Protein AF-A0A7S3NY49-F1 (afdb_monomer_lite)

Foldseek 3Di:
DVVVVVVVVVLLVCLVVLLVVLLVVCVVLVCVVVPLVSLLVNLVSVVVDPCLVVSLVVLLVSCCVPQLDPPHDLLVLLVSLLSVVVSCCSNPLLCLSVVSNVVVSLVSLLVDPCNLVSLCCVQQVCCPDPSVVVLLAAALDDDDDDVPPVPPDDDDDDDDPDDDDDDDDDDDDDDDDDPPPPPPDPDPPVVVVVCVVPDDDRDPSCVVPPPSDPSVSVHDPVNVSCVSNPDPLVSLVVVLQVVLVCVVPDPDDDLVSLVSSLVSNCSYVNPVSSVLVVLQSVQQVVLVVVLVVVVVVVVVVCVVDPDDDQPDDLPNDRDRGHDDPSHPDDCPVPPDDDDPSVVVSVVVVQVVVCVVVVPDHDDDD

Structure (mmCIF, N/CA/C/O backbone):
data_AF-A0A7S3NY49-F1
#
_entry.id   AF-A0A7S3NY49-F1
#
loop_
_atom_site.group_PDB
_atom_site.id
_atom_site.type_symbol
_atom_site.label_atom_id
_atom_site.label_alt_id
_atom_site.label_comp_id
_atom_site.label_asym_id
_atom_site.label_entity_id
_atom_site.label_seq_id
_atom_site.pdbx_PDB_ins_code
_atom_site.Cartn_x
_atom_site.Cartn_y
_atom_site.Cartn_z
_atom_site.occupancy
_atom_site.B_iso_or_equiv
_atom_site.auth_seq_id
_atom_site.auth_comp_id
_atom_site.auth_asym_id
_atom_site.auth_atom_id
_atom_site.pdbx_PDB_model_num
ATOM 1 N N . MET A 1 1 ? 46.303 3.004 -34.931 1.00 61.81 1 MET A N 1
ATOM 2 C CA . MET A 1 1 ? 45.323 3.982 -35.471 1.00 61.81 1 MET A CA 1
ATOM 3 C C . MET A 1 1 ? 44.186 3.331 -36.252 1.00 61.81 1 MET A C 1
ATOM 5 O O . MET A 1 1 ? 43.075 3.366 -35.750 1.00 61.81 1 MET A O 1
ATOM 9 N N . ILE A 1 2 ? 44.405 2.723 -37.429 1.00 76.44 2 ILE A N 1
ATOM 10 C CA . ILE A 1 2 ? 43.297 2.125 -38.215 1.00 76.44 2 ILE A CA 1
ATOM 11 C C . ILE A 1 2 ? 42.680 0.920 -37.483 1.00 76.44 2 ILE A C 1
ATOM 13 O O . ILE A 1 2 ? 41.463 0.833 -37.350 1.00 76.44 2 ILE A O 1
ATOM 17 N N . LEU A 1 3 ? 43.511 0.027 -36.938 1.00 78.12 3 LEU A N 1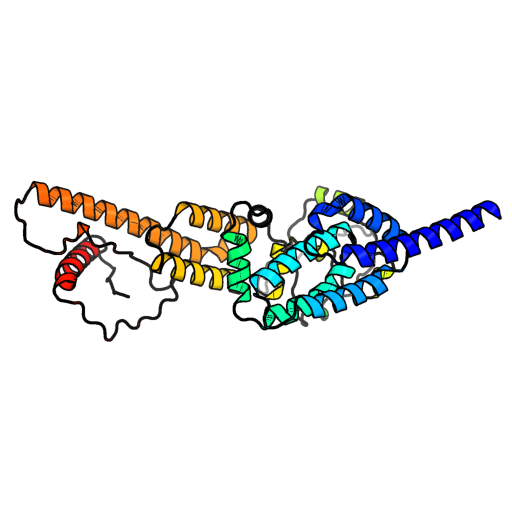
ATOM 18 C CA . LEU A 1 3 ? 43.052 -1.169 -36.220 1.00 78.12 3 LEU A CA 1
ATOM 19 C C . LEU A 1 3 ? 42.218 -0.823 -34.972 1.00 78.12 3 LEU A C 1
ATOM 21 O O . LEU A 1 3 ? 41.192 -1.449 -34.715 1.00 78.12 3 LEU A O 1
ATOM 25 N N . ASP A 1 4 ? 42.611 0.231 -34.253 1.00 81.75 4 ASP A N 1
ATOM 26 C CA . ASP A 1 4 ? 41.896 0.726 -33.070 1.00 81.75 4 ASP A CA 1
ATOM 27 C C . ASP A 1 4 ? 40.531 1.324 -33.439 1.00 81.75 4 ASP A C 1
ATOM 29 O O . ASP A 1 4 ? 39.541 1.101 -32.743 1.00 81.75 4 ASP A O 1
ATOM 33 N N . GLN A 1 5 ? 40.445 2.021 -34.578 1.00 82.56 5 GLN A N 1
ATOM 34 C CA . GLN A 1 5 ? 39.181 2.546 -35.103 1.00 82.56 5 GLN A CA 1
ATOM 35 C C . GLN A 1 5 ? 38.220 1.429 -35.529 1.00 82.56 5 GLN A C 1
ATOM 37 O O . GLN A 1 5 ? 37.022 1.514 -35.255 1.00 82.56 5 GLN A O 1
ATOM 42 N N . TRP 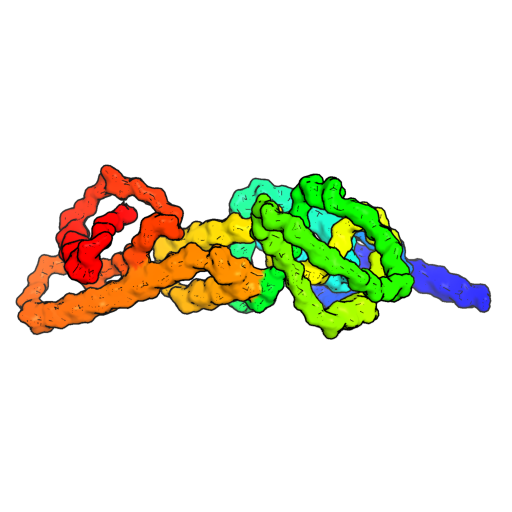A 1 6 ? 38.717 0.369 -36.176 1.00 87.00 6 TRP A N 1
ATOM 43 C CA . TRP A 1 6 ? 37.894 -0.792 -36.536 1.00 87.00 6 TRP A CA 1
ATOM 44 C C . TRP A 1 6 ? 37.425 -1.567 -35.308 1.00 87.00 6 TRP A C 1
ATOM 46 O O . TRP A 1 6 ? 36.263 -1.966 -35.254 1.00 87.00 6 TRP A O 1
ATOM 56 N N . LYS A 1 7 ? 38.288 -1.714 -34.298 1.00 85.25 7 LYS A N 1
ATOM 57 C CA . LYS A 1 7 ? 37.931 -2.339 -33.023 1.00 85.25 7 LYS A CA 1
ATOM 58 C C . LYS A 1 7 ? 36.807 -1.575 -32.322 1.00 85.25 7 LYS A C 1
ATOM 60 O O . LYS A 1 7 ? 35.835 -2.199 -31.914 1.00 85.25 7 LYS A O 1
ATOM 65 N N . LEU A 1 8 ? 36.888 -0.243 -32.268 1.00 84.38 8 LEU A N 1
ATOM 66 C CA . LEU A 1 8 ? 35.843 0.601 -31.681 1.00 84.38 8 LEU A CA 1
ATOM 67 C C . LEU A 1 8 ? 34.515 0.506 -32.452 1.00 84.38 8 LEU A C 1
ATOM 69 O O . LEU A 1 8 ? 33.452 0.375 -31.848 1.00 84.38 8 LEU A O 1
ATOM 73 N N . LYS A 1 9 ? 34.559 0.527 -33.791 1.00 83.69 9 LYS A N 1
ATOM 74 C CA . LYS A 1 9 ? 33.357 0.372 -34.630 1.00 83.69 9 LYS A CA 1
ATOM 75 C C . LYS A 1 9 ? 32.695 -0.991 -34.438 1.00 83.69 9 LYS A C 1
ATOM 77 O O . LYS A 1 9 ? 31.474 -1.063 -34.322 1.00 83.69 9 LYS A O 1
ATOM 82 N N . LEU A 1 10 ? 33.491 -2.056 -34.393 1.00 86.50 10 LEU A N 1
ATOM 83 C CA . LEU A 1 10 ? 33.000 -3.412 -34.177 1.00 86.50 10 LEU A CA 1
ATOM 84 C C . LEU A 1 10 ? 32.446 -3.585 -32.759 1.00 86.50 10 LEU A C 1
ATOM 86 O O . LEU A 1 10 ? 31.382 -4.174 -32.600 1.00 86.50 10 LEU A O 1
ATOM 90 N N . GLU A 1 11 ? 33.104 -3.021 -31.744 1.00 84.81 11 GLU A N 1
ATOM 91 C CA . GLU A 1 11 ? 32.610 -3.023 -30.364 1.00 84.81 11 GLU A CA 1
ATOM 92 C C . GLU A 1 11 ? 31.258 -2.302 -30.256 1.00 84.81 11 GLU A C 1
ATOM 94 O O . GLU A 1 11 ? 30.319 -2.852 -29.685 1.00 84.81 11 GLU A O 1
ATOM 99 N N . ASN A 1 12 ? 31.109 -1.125 -30.870 1.00 82.25 12 ASN A N 1
ATOM 100 C CA . ASN A 1 12 ? 29.840 -0.392 -30.882 1.00 82.25 12 ASN A CA 1
ATOM 101 C C . ASN A 1 12 ? 28.732 -1.157 -31.618 1.00 82.25 12 ASN A C 1
ATOM 103 O O . ASN A 1 12 ? 27.604 -1.217 -31.131 1.00 82.25 12 ASN A O 1
ATOM 107 N N . TYR A 1 13 ? 29.050 -1.788 -32.752 1.00 83.19 13 TYR A N 1
ATOM 108 C CA . TYR A 1 13 ? 28.090 -2.603 -33.496 1.00 83.19 13 TYR A CA 1
ATOM 109 C C . TYR A 1 13 ? 27.651 -3.844 -32.707 1.00 83.19 13 TYR A C 1
ATOM 111 O O . TYR A 1 13 ? 26.462 -4.150 -32.636 1.00 83.19 13 TYR A O 1
ATOM 119 N N . LEU A 1 14 ? 28.592 -4.548 -32.070 1.00 84.88 14 LEU A N 1
ATOM 120 C CA . LEU A 1 14 ? 28.280 -5.696 -31.218 1.00 84.88 14 LEU A CA 1
ATOM 121 C C . LEU A 1 14 ? 27.438 -5.285 -30.009 1.00 84.88 14 LEU A C 1
ATOM 123 O O . LEU A 1 14 ? 26.476 -5.979 -29.686 1.00 84.88 14 LEU A O 1
ATOM 127 N N . ASN A 1 15 ? 27.758 -4.152 -29.380 1.00 80.38 15 ASN A N 1
ATOM 128 C CA . ASN A 1 15 ? 26.998 -3.600 -28.262 1.00 80.38 15 ASN A CA 1
ATOM 129 C C . ASN A 1 15 ? 25.557 -3.248 -28.674 1.00 80.38 15 ASN A C 1
ATOM 131 O O . ASN A 1 15 ? 24.622 -3.663 -27.991 1.00 80.38 15 ASN A O 1
ATOM 135 N N . ASP A 1 16 ? 25.354 -2.575 -29.812 1.00 80.12 16 ASP A N 1
ATOM 136 C CA . ASP A 1 16 ? 24.013 -2.269 -30.340 1.00 80.12 16 ASP A CA 1
ATOM 137 C C . ASP A 1 16 ? 23.209 -3.548 -30.637 1.00 80.12 16 ASP A C 1
ATOM 139 O O . ASP A 1 16 ? 22.080 -3.714 -30.164 1.00 80.12 16 ASP A O 1
ATOM 143 N N . ARG A 1 17 ? 23.805 -4.521 -31.340 1.00 82.62 17 ARG A N 1
ATOM 144 C CA . ARG A 1 17 ? 23.125 -5.786 -31.674 1.00 82.62 17 ARG A CA 1
ATOM 145 C C . ARG A 1 17 ? 22.816 -6.622 -30.439 1.00 82.62 17 ARG A C 1
ATOM 147 O O . ARG A 1 17 ? 21.730 -7.199 -30.351 1.00 82.62 17 ARG A O 1
ATOM 154 N N . PHE A 1 18 ? 23.733 -6.666 -29.475 1.00 82.44 18 PHE A N 1
ATOM 155 C CA . PHE A 1 18 ? 23.521 -7.341 -28.201 1.00 82.44 18 PHE A CA 1
ATOM 156 C C . PHE A 1 18 ? 22.383 -6.693 -27.411 1.00 82.44 18 PHE A C 1
ATOM 158 O O . PHE A 1 18 ? 21.506 -7.414 -26.935 1.00 82.44 18 PHE A O 1
ATOM 165 N N . ALA A 1 19 ? 22.344 -5.358 -27.320 1.00 76.31 19 ALA A N 1
ATOM 166 C CA . ALA A 1 19 ? 21.266 -4.633 -26.650 1.00 76.31 19 ALA A CA 1
ATOM 167 C C . ALA A 1 19 ? 19.902 -4.941 -27.282 1.00 76.31 19 ALA A C 1
ATOM 169 O O . ALA A 1 19 ? 18.972 -5.330 -26.575 1.00 76.31 19 ALA A O 1
ATOM 170 N N . ARG A 1 20 ? 19.798 -4.868 -28.617 1.00 77.62 20 ARG A N 1
ATOM 171 C CA . ARG A 1 20 ? 18.557 -5.152 -29.365 1.00 77.62 20 ARG A CA 1
ATOM 172 C C . ARG A 1 20 ? 18.095 -6.608 -29.220 1.00 77.62 20 ARG A C 1
ATOM 174 O O . ARG A 1 20 ? 16.904 -6.869 -29.052 1.00 77.62 20 ARG A O 1
ATOM 181 N N . MET A 1 21 ? 19.018 -7.571 -29.232 1.00 78.19 21 MET A N 1
ATOM 182 C CA . MET A 1 21 ? 18.684 -8.981 -28.999 1.00 78.19 21 MET A CA 1
ATOM 183 C C . MET A 1 21 ? 18.254 -9.254 -27.560 1.00 78.19 21 MET A C 1
ATOM 185 O O . MET A 1 21 ? 17.293 -9.992 -27.329 1.00 78.19 21 MET A O 1
ATOM 189 N N . ARG A 1 22 ? 18.978 -8.691 -26.586 1.00 73.75 22 ARG A N 1
ATOM 190 C CA . ARG A 1 22 ? 18.643 -8.844 -25.171 1.00 73.75 22 ARG A CA 1
ATOM 191 C C . ARG A 1 22 ? 17.294 -8.222 -24.881 1.00 73.75 22 ARG A C 1
ATOM 193 O O . ARG A 1 22 ? 16.506 -8.889 -24.234 1.00 73.75 22 ARG A O 1
ATOM 200 N N . TYR A 1 23 ? 16.993 -7.058 -25.449 1.00 69.69 23 TYR A N 1
ATOM 201 C CA . TYR A 1 23 ? 15.680 -6.421 -25.388 1.00 69.69 23 TYR A CA 1
ATOM 202 C C . TYR A 1 23 ? 14.545 -7.366 -25.798 1.00 69.69 23 TYR A C 1
ATOM 204 O O . TYR A 1 23 ? 13.632 -7.612 -25.014 1.00 69.69 23 TYR A O 1
ATOM 212 N N . SER A 1 24 ? 14.642 -7.953 -26.996 1.00 68.56 24 SER A N 1
ATOM 213 C CA . SER A 1 24 ? 13.596 -8.831 -27.533 1.00 68.56 24 SER A CA 1
ATOM 214 C C . SER A 1 24 ? 13.326 -10.054 -26.653 1.00 68.56 24 SER A C 1
ATOM 216 O O . SER A 1 24 ? 12.225 -10.593 -26.697 1.00 68.56 24 SER A O 1
ATOM 218 N N . LYS A 1 25 ? 14.324 -10.510 -25.886 1.00 64.62 25 LYS A N 1
ATOM 219 C CA . LYS A 1 25 ? 14.213 -11.667 -24.986 1.00 64.62 25 LYS A CA 1
ATOM 220 C C . LYS A 1 25 ? 13.910 -11.282 -23.535 1.00 64.62 25 LYS A C 1
ATOM 222 O O . LYS A 1 25 ? 13.341 -12.091 -22.814 1.00 64.62 25 LYS A O 1
ATOM 227 N N . LEU A 1 26 ? 14.281 -10.073 -23.103 1.00 61.28 26 LEU A N 1
ATOM 228 C CA . LEU A 1 26 ? 14.015 -9.559 -21.757 1.00 61.28 26 LEU A CA 1
ATOM 229 C C . LEU A 1 26 ? 12.508 -9.383 -21.534 1.00 61.28 26 LEU A C 1
ATOM 231 O O . LEU A 1 26 ? 12.055 -9.503 -20.409 1.00 61.28 26 LEU A O 1
ATOM 235 N N . PHE A 1 27 ? 11.728 -9.148 -22.593 1.00 55.44 27 PHE A N 1
ATOM 236 C CA . PHE A 1 27 ? 10.285 -8.906 -22.518 1.00 55.44 27 PHE A CA 1
ATOM 237 C C . PHE A 1 27 ? 9.449 -10.046 -21.894 1.00 55.44 27 PHE A C 1
ATOM 239 O O . PHE A 1 27 ? 8.268 -9.849 -21.616 1.00 55.44 27 PHE A O 1
ATOM 246 N N . ASP A 1 28 ? 10.041 -11.193 -21.542 1.00 62.56 28 ASP A N 1
ATOM 247 C CA . ASP A 1 28 ? 9.448 -12.094 -20.545 1.00 62.56 28 ASP A CA 1
ATOM 248 C C . ASP A 1 28 ? 9.549 -11.477 -19.126 1.00 62.56 28 ASP A C 1
ATOM 250 O O . ASP A 1 28 ? 10.213 -11.969 -18.208 1.00 62.56 28 ASP A O 1
ATOM 254 N N . LEU A 1 29 ? 8.872 -10.331 -18.972 1.00 54.12 29 LEU A N 1
ATOM 255 C CA . LEU A 1 29 ? 8.825 -9.405 -17.834 1.00 54.12 29 LEU A CA 1
ATOM 256 C C . LEU A 1 29 ? 8.422 -10.086 -16.517 1.00 54.12 29 LEU A C 1
ATOM 258 O O . LEU A 1 29 ? 8.664 -9.549 -15.435 1.00 54.12 29 LEU A O 1
ATOM 262 N N . LYS A 1 30 ? 7.841 -11.289 -16.603 1.00 56.53 30 LYS A N 1
ATOM 263 C CA . LYS A 1 30 ? 7.476 -12.140 -15.466 1.00 56.53 30 LYS A CA 1
ATOM 264 C C . LYS A 1 30 ? 8.696 -12.744 -14.762 1.00 56.53 30 LYS A C 1
ATOM 266 O O . LYS A 1 30 ? 8.622 -12.987 -13.557 1.00 56.53 30 LYS A O 1
ATOM 271 N N . ASN A 1 31 ? 9.803 -12.951 -15.483 1.00 61.56 31 ASN A N 1
ATOM 272 C CA . ASN A 1 31 ? 10.996 -13.665 -15.016 1.00 61.56 31 ASN A CA 1
ATOM 273 C C . ASN A 1 31 ? 12.230 -12.766 -14.803 1.00 61.56 31 ASN A C 1
ATOM 275 O O . ASN A 1 31 ? 13.312 -13.283 -14.528 1.00 61.56 31 ASN A O 1
ATOM 279 N N . MET A 1 32 ? 12.097 -11.439 -14.891 1.00 60.56 32 MET A N 1
ATOM 280 C CA . MET A 1 32 ? 13.233 -10.502 -14.821 1.00 60.56 32 MET A CA 1
ATOM 281 C C . MET A 1 32 ? 14.101 -10.640 -13.566 1.00 60.56 32 MET A C 1
ATOM 283 O O . MET A 1 32 ? 15.319 -10.475 -13.647 1.00 60.56 32 MET A O 1
ATOM 287 N N . ASP A 1 33 ? 13.503 -11.012 -12.432 1.00 60.75 33 ASP A N 1
ATOM 288 C CA . ASP A 1 33 ? 14.221 -11.209 -11.167 1.00 60.75 33 ASP A CA 1
ATOM 289 C C . ASP A 1 33 ? 15.262 -12.347 -11.261 1.00 60.75 33 ASP A C 1
ATOM 291 O O . ASP A 1 33 ? 16.308 -12.299 -10.613 1.00 60.75 33 ASP A O 1
ATOM 295 N N . LYS A 1 34 ? 15.042 -13.340 -12.139 1.00 64.94 34 LYS A N 1
ATOM 296 C CA . LYS A 1 34 ? 15.974 -14.459 -12.383 1.00 64.94 34 LYS A CA 1
ATOM 297 C C . LYS A 1 34 ? 17.180 -14.056 -13.238 1.00 64.94 34 LYS A C 1
ATOM 299 O O . LYS A 1 34 ? 18.188 -14.759 -13.251 1.00 64.94 34 LYS A O 1
ATOM 304 N N . TYR A 1 35 ? 17.111 -12.923 -13.939 1.00 71.12 35 TYR A N 1
ATOM 305 C CA . TYR A 1 35 ? 18.103 -12.509 -14.936 1.00 71.12 35 TYR A CA 1
ATOM 306 C C . TYR A 1 35 ? 19.000 -11.351 -14.473 1.00 71.12 35 TYR A C 1
ATOM 308 O O . TYR A 1 35 ? 19.515 -10.602 -15.304 1.00 71.12 35 TYR A O 1
ATOM 316 N N . LYS A 1 36 ? 19.263 -11.229 -13.163 1.00 72.12 36 LYS A N 1
ATOM 317 C CA . LYS A 1 36 ? 20.094 -10.159 -12.568 1.00 72.12 36 LYS A CA 1
ATOM 318 C C . LYS A 1 36 ? 21.433 -9.934 -13.292 1.00 72.12 36 LYS A C 1
ATOM 320 O O . LYS A 1 36 ? 21.785 -8.795 -13.580 1.00 72.12 36 LYS A O 1
ATOM 325 N N . HIS A 1 37 ? 22.137 -11.003 -13.668 1.00 76.50 37 HIS A N 1
ATOM 326 C CA . HIS A 1 37 ? 23.405 -10.918 -14.412 1.00 76.50 37 HIS A CA 1
ATOM 327 C C . HIS A 1 37 ? 23.230 -10.369 -15.839 1.00 76.50 37 HIS A C 1
ATOM 329 O O . HIS A 1 37 ? 24.011 -9.540 -16.301 1.00 76.50 37 HIS A O 1
ATOM 335 N N . SER A 1 38 ? 22.153 -10.762 -16.526 1.00 76.81 38 SER A N 1
ATOM 336 C CA . SER A 1 38 ? 21.853 -10.228 -17.861 1.00 76.81 38 SER A CA 1
ATOM 337 C C . SER A 1 38 ? 21.481 -8.744 -17.805 1.00 76.81 38 SER A C 1
ATOM 339 O O . SER A 1 38 ? 21.814 -8.005 -18.728 1.00 76.81 38 SER A O 1
ATOM 341 N N . LEU A 1 39 ? 20.855 -8.289 -16.712 1.00 76.12 39 LEU A N 1
ATOM 342 C CA . LEU A 1 39 ? 20.597 -6.867 -16.468 1.00 76.12 39 LEU A CA 1
ATOM 343 C C . LEU A 1 39 ? 21.895 -6.086 -16.241 1.00 76.12 39 LEU A C 1
ATOM 345 O O . LEU A 1 39 ? 22.047 -4.990 -16.773 1.00 76.12 39 LEU A O 1
ATOM 349 N N . THR A 1 40 ? 22.862 -6.638 -15.502 1.00 77.69 40 THR A N 1
ATOM 350 C CA . THR A 1 40 ? 24.156 -5.966 -15.300 1.00 77.69 40 THR A CA 1
ATOM 351 C C . THR A 1 40 ? 24.976 -5.856 -16.582 1.00 77.69 40 THR A C 1
ATOM 353 O O . THR A 1 40 ? 25.658 -4.851 -16.784 1.00 77.69 40 THR A O 1
ATOM 356 N N . ASP A 1 41 ? 24.885 -6.845 -17.470 1.00 80.50 41 ASP A N 1
ATOM 357 C CA . ASP A 1 41 ? 25.529 -6.781 -18.783 1.00 80.50 41 ASP A CA 1
ATOM 358 C C . ASP A 1 41 ? 24.837 -5.756 -19.679 1.00 80.50 41 ASP A C 1
ATOM 360 O O . ASP A 1 41 ? 25.499 -4.924 -20.300 1.00 80.50 41 ASP A O 1
ATOM 364 N N . LEU A 1 42 ? 23.500 -5.745 -19.676 1.00 78.00 42 LEU A N 1
ATOM 365 C CA . LEU A 1 42 ? 22.719 -4.752 -20.404 1.00 78.00 42 LEU A CA 1
ATOM 366 C C . LEU A 1 42 ? 23.021 -3.331 -19.908 1.00 78.00 42 LEU A C 1
ATOM 368 O O . LEU A 1 42 ? 23.228 -2.447 -20.728 1.00 78.00 42 LEU A O 1
ATOM 372 N N . LYS A 1 43 ? 23.163 -3.116 -18.596 1.00 78.56 43 LYS A N 1
ATOM 373 C CA . LYS A 1 43 ? 23.583 -1.830 -18.014 1.00 78.56 43 LYS A CA 1
ATOM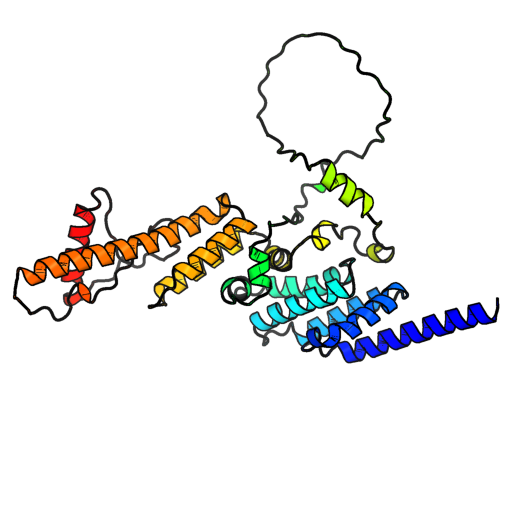 374 C C . LYS A 1 43 ? 24.916 -1.338 -18.588 1.00 78.56 43 LYS A C 1
ATOM 376 O O . LYS A 1 43 ? 25.036 -0.172 -18.956 1.00 78.56 43 LYS A O 1
ATOM 381 N N . LYS A 1 44 ? 25.926 -2.213 -18.679 1.00 77.38 44 LYS A N 1
ATOM 382 C CA . LYS A 1 44 ? 27.250 -1.860 -19.231 1.00 77.38 44 LYS A CA 1
ATOM 383 C C . LYS A 1 44 ? 27.170 -1.483 -20.710 1.00 77.38 44 LYS A C 1
ATOM 385 O O . LYS A 1 44 ? 27.880 -0.585 -21.151 1.00 77.38 44 LYS A O 1
ATOM 390 N N . VAL A 1 45 ? 26.317 -2.173 -21.460 1.00 77.44 45 VAL A N 1
ATOM 391 C CA . VAL A 1 45 ? 26.106 -1.942 -22.894 1.00 77.44 45 VAL A CA 1
ATOM 392 C C . VAL A 1 45 ? 25.306 -0.658 -23.136 1.00 77.44 45 VAL A C 1
ATOM 394 O O . VAL A 1 45 ? 25.660 0.138 -24.003 1.00 77.44 45 VAL A O 1
ATOM 397 N N . LEU A 1 46 ? 24.279 -0.404 -22.325 1.00 71.88 46 LEU A N 1
ATOM 398 C CA . LEU A 1 46 ? 23.473 0.816 -22.373 1.00 71.88 46 LEU A CA 1
ATOM 399 C C . LEU A 1 46 ? 24.283 2.060 -21.991 1.00 71.88 46 LEU A C 1
ATOM 401 O O . LEU A 1 46 ? 24.093 3.108 -22.588 1.00 71.88 46 LEU A O 1
ATOM 405 N N . ALA A 1 47 ? 25.248 1.948 -21.075 1.00 69.62 47 ALA A N 1
ATOM 406 C CA . ALA A 1 47 ? 26.150 3.058 -20.750 1.00 69.62 47 ALA A CA 1
ATOM 407 C C . ALA A 1 47 ? 27.048 3.492 -21.927 1.00 69.62 47 ALA A C 1
ATOM 409 O O . ALA A 1 47 ? 27.588 4.596 -21.910 1.00 69.62 47 ALA A O 1
ATOM 410 N N . LYS A 1 48 ? 27.233 2.625 -22.931 1.00 68.00 48 LYS A N 1
ATOM 411 C CA . LYS A 1 48 ? 28.063 2.872 -24.119 1.00 68.00 48 LYS A CA 1
ATOM 412 C C . LYS A 1 48 ? 27.247 3.230 -25.368 1.00 68.00 48 LYS A C 1
ATOM 414 O O . LYS A 1 48 ? 27.841 3.452 -26.419 1.00 68.00 48 LYS A O 1
ATOM 419 N N . THR A 1 49 ? 25.915 3.233 -25.291 1.00 68.62 49 THR A N 1
ATOM 420 C CA . THR A 1 49 ? 25.027 3.366 -26.457 1.00 68.62 49 THR A CA 1
ATOM 421 C C . THR A 1 49 ? 23.922 4.398 -26.213 1.00 68.62 49 THR A C 1
ATOM 423 O O . THR A 1 49 ? 23.411 4.520 -25.106 1.00 68.62 49 THR A O 1
ATOM 426 N N . ASP A 1 50 ? 23.483 5.101 -27.261 1.00 68.06 50 ASP A N 1
ATOM 427 C CA . ASP A 1 50 ? 22.402 6.107 -27.180 1.00 68.06 50 ASP A CA 1
ATOM 428 C C . ASP A 1 50 ? 20.983 5.500 -27.307 1.00 68.06 50 ASP A C 1
ATOM 430 O O . ASP A 1 50 ? 19.998 6.197 -27.543 1.00 68.06 50 ASP A O 1
ATOM 434 N N . ILE A 1 51 ? 20.843 4.182 -27.131 1.00 71.94 51 ILE A N 1
ATOM 435 C CA . ILE A 1 51 ? 19.608 3.423 -27.425 1.00 71.94 51 ILE A CA 1
ATOM 436 C C . ILE A 1 51 ? 18.564 3.542 -26.294 1.00 71.94 51 ILE A C 1
ATOM 438 O O . ILE A 1 51 ? 17.410 3.150 -26.454 1.00 71.94 51 ILE A O 1
ATOM 442 N N . LEU A 1 52 ? 18.934 4.113 -25.142 1.00 72.56 52 LEU A N 1
ATOM 443 C CA . LEU A 1 52 ? 18.083 4.205 -23.944 1.00 72.56 52 LEU A CA 1
ATOM 444 C C . LEU A 1 52 ? 16.708 4.852 -24.195 1.00 72.56 52 LEU A C 1
ATOM 446 O O . LEU A 1 52 ? 15.717 4.440 -23.590 1.00 72.56 52 LEU A O 1
ATOM 450 N N . GLN A 1 53 ? 16.623 5.837 -25.093 1.00 75.38 53 GLN A N 1
ATOM 451 C CA . GLN A 1 53 ? 15.352 6.489 -25.427 1.00 75.38 53 GLN A CA 1
ATOM 452 C C . GLN A 1 53 ? 14.446 5.594 -26.277 1.00 75.38 53 GLN A C 1
ATOM 454 O O . GLN A 1 53 ? 13.296 5.377 -25.899 1.00 75.38 53 GLN A O 1
ATOM 459 N N . GLU A 1 54 ? 14.965 5.038 -27.379 1.00 77.19 54 GLU A N 1
ATOM 460 C CA . GLU A 1 54 ? 14.242 4.072 -28.230 1.00 77.19 54 GLU A CA 1
ATOM 461 C C . GLU A 1 54 ? 13.728 2.902 -27.375 1.00 77.19 54 GLU A C 1
ATOM 463 O O . GLU A 1 54 ? 12.566 2.509 -27.463 1.00 77.19 54 GLU A O 1
ATOM 468 N N . PHE A 1 55 ? 14.576 2.425 -26.461 1.00 78.00 55 PHE A N 1
ATOM 469 C CA . PHE A 1 55 ? 14.239 1.410 -25.472 1.00 78.00 55 PHE A CA 1
ATOM 470 C C . PHE A 1 55 ? 13.084 1.826 -24.551 1.00 78.00 55 PHE A C 1
ATOM 472 O O . PHE A 1 55 ? 12.145 1.055 -24.372 1.00 78.00 55 PHE A O 1
ATOM 479 N N . SER A 1 56 ? 13.129 3.031 -23.976 1.00 78.75 56 SER A N 1
ATOM 480 C CA . SER A 1 56 ? 12.114 3.504 -23.023 1.00 78.75 56 SER A CA 1
ATOM 481 C C . SER A 1 56 ? 10.730 3.621 -23.658 1.00 78.75 56 SER A C 1
ATOM 483 O O . SER A 1 56 ? 9.739 3.224 -23.047 1.00 78.75 56 SER A O 1
ATOM 485 N N . TYR A 1 57 ? 10.654 4.133 -24.890 1.00 82.81 57 TYR A N 1
ATOM 486 C CA . TYR A 1 57 ? 9.387 4.258 -25.614 1.00 82.81 57 TYR A CA 1
ATOM 487 C C . TYR A 1 57 ? 8.807 2.902 -25.997 1.00 82.81 57 TYR A C 1
ATOM 489 O O . TYR A 1 57 ? 7.613 2.678 -25.806 1.00 82.81 57 TYR A O 1
ATOM 497 N N . LYS A 1 58 ? 9.648 1.982 -26.470 1.00 82.44 58 LYS A N 1
ATOM 498 C CA . LYS A 1 58 ? 9.194 0.643 -26.836 1.00 82.44 58 LYS A CA 1
ATOM 499 C C . LYS A 1 58 ? 8.753 -0.164 -25.611 1.00 82.44 58 LYS A C 1
ATOM 501 O O . LYS A 1 58 ? 7.685 -0.762 -25.615 1.00 82.44 58 LYS A O 1
ATOM 506 N N . LEU A 1 59 ? 9.505 -0.074 -24.509 1.00 80.88 59 LEU A N 1
ATOM 507 C CA . LEU A 1 59 ? 9.128 -0.678 -23.229 1.00 80.88 59 LEU A CA 1
ATOM 508 C C . LEU A 1 59 ? 7.798 -0.118 -22.705 1.00 80.88 59 LEU A C 1
ATOM 510 O O . LEU A 1 59 ? 6.972 -0.867 -22.186 1.00 80.88 59 LEU A O 1
ATOM 514 N N . LYS A 1 60 ? 7.587 1.197 -22.839 1.00 85.12 60 LYS A N 1
ATOM 515 C CA . LYS A 1 60 ? 6.324 1.851 -22.488 1.00 85.12 60 LYS A CA 1
ATOM 516 C C . LYS A 1 60 ? 5.167 1.275 -23.305 1.00 85.12 60 LYS A C 1
ATOM 518 O O . LYS A 1 60 ? 4.151 0.919 -22.714 1.00 85.12 60 LYS A O 1
ATOM 523 N N . GLU A 1 61 ? 5.306 1.200 -24.626 1.00 86.06 61 GLU A N 1
ATOM 524 C CA . GLU A 1 61 ? 4.273 0.671 -25.524 1.00 86.06 61 GLU A CA 1
ATOM 525 C C . GLU A 1 61 ? 3.918 -0.777 -25.174 1.00 86.06 61 GLU A C 1
ATOM 527 O O . GLU A 1 61 ? 2.749 -1.090 -24.935 1.00 86.06 61 GLU A O 1
ATOM 532 N N . ASP A 1 62 ? 4.932 -1.625 -25.023 1.00 80.19 62 ASP A N 1
ATOM 533 C CA . ASP A 1 62 ? 4.739 -3.042 -24.742 1.00 80.19 62 ASP A CA 1
ATOM 534 C C . ASP A 1 62 ? 4.090 -3.277 -23.352 1.00 80.19 62 ASP A C 1
ATOM 536 O O . ASP A 1 62 ? 3.239 -4.158 -23.176 1.00 80.19 62 ASP A O 1
ATOM 540 N N . LEU A 1 63 ? 4.431 -2.469 -22.336 1.00 82.12 63 LEU A N 1
ATOM 541 C CA . LEU A 1 63 ? 3.760 -2.504 -21.027 1.00 82.12 63 LEU A CA 1
ATOM 542 C C . LEU A 1 63 ? 2.311 -2.017 -21.116 1.00 82.12 63 LEU A C 1
ATOM 544 O O . LEU A 1 63 ? 1.417 -2.642 -20.546 1.00 82.12 63 LEU A O 1
ATOM 548 N N . CYS A 1 64 ? 2.046 -0.946 -21.864 1.00 85.25 64 CYS A N 1
ATOM 549 C CA . CYS A 1 64 ? 0.680 -0.463 -22.057 1.00 85.25 64 CYS A CA 1
ATOM 550 C C . CYS A 1 64 ? -0.208 -1.537 -22.699 1.00 85.25 64 CYS A C 1
ATOM 552 O O . CYS A 1 64 ? -1.329 -1.754 -22.248 1.00 85.25 64 CYS A O 1
ATOM 554 N N . GLN A 1 65 ? 0.312 -2.259 -23.692 1.00 83.31 65 GLN A N 1
ATOM 555 C CA . GLN A 1 65 ? -0.431 -3.316 -24.378 1.00 83.31 65 GLN A CA 1
ATOM 556 C C . GLN A 1 65 ? -0.629 -4.576 -23.525 1.00 83.31 65 GLN A C 1
ATOM 558 O O . GLN A 1 65 ? -1.624 -5.273 -23.699 1.00 83.31 65 GLN A O 1
ATOM 563 N N . SER A 1 66 ? 0.294 -4.886 -22.609 1.00 82.75 66 SER A N 1
ATOM 564 C CA . SER A 1 66 ? 0.268 -6.147 -21.852 1.00 82.75 66 SER A CA 1
ATOM 565 C C . SER A 1 66 ? -0.425 -6.067 -20.491 1.00 82.75 66 SER A C 1
ATOM 567 O O . SER A 1 66 ? -1.080 -7.032 -20.096 1.00 82.75 66 SER A O 1
ATOM 569 N N . ILE A 1 67 ? -0.281 -4.956 -19.754 1.00 83.38 67 ILE A N 1
ATOM 570 C CA . ILE A 1 67 ? -0.791 -4.842 -18.375 1.00 83.38 67 ILE A CA 1
ATOM 571 C C . ILE A 1 67 ? -1.911 -3.817 -18.197 1.00 83.38 67 ILE A C 1
ATOM 573 O O . ILE A 1 67 ? -2.678 -3.945 -17.244 1.00 83.38 67 ILE A O 1
ATOM 577 N N . LEU A 1 68 ? -2.058 -2.832 -19.092 1.00 85.50 68 LEU A N 1
ATOM 578 C CA . LEU A 1 68 ? -3.077 -1.776 -18.962 1.00 85.50 68 LEU A CA 1
ATOM 579 C C . LEU A 1 68 ? -4.403 -2.163 -19.630 1.00 85.50 68 LEU A C 1
ATOM 581 O O . LEU A 1 68 ? -5.036 -1.371 -20.326 1.00 85.50 68 LEU A O 1
ATOM 585 N N . ILE A 1 69 ? -4.836 -3.400 -19.396 1.00 86.94 69 ILE A N 1
ATOM 586 C CA . ILE A 1 69 ? -6.093 -3.938 -19.916 1.00 86.94 69 ILE A CA 1
ATOM 587 C C . ILE A 1 69 ? -7.121 -3.969 -18.771 1.00 86.94 69 ILE A C 1
ATOM 589 O O . ILE A 1 69 ? -6.786 -4.434 -17.677 1.00 86.94 69 ILE A O 1
ATOM 593 N N . PRO A 1 70 ? -8.384 -3.541 -18.989 1.00 85.75 70 PRO A N 1
ATOM 594 C CA . PRO A 1 70 ? -9.430 -3.555 -17.958 1.00 85.75 70 PRO A CA 1
ATOM 595 C C . PRO A 1 70 ? -9.625 -4.901 -17.244 1.00 85.75 70 PRO A C 1
ATOM 597 O O . PRO A 1 70 ? -9.925 -4.914 -16.057 1.00 85.75 70 PRO A O 1
ATOM 600 N N . GLY A 1 71 ? -9.406 -6.025 -17.934 1.00 87.75 71 GLY A N 1
ATOM 601 C CA . GLY A 1 71 ? -9.550 -7.370 -17.362 1.00 87.75 71 GLY A CA 1
ATOM 602 C C . GLY A 1 71 ? -8.410 -7.823 -16.440 1.00 87.75 71 GLY A C 1
ATOM 603 O O . GLY A 1 71 ? -8.538 -8.855 -15.788 1.00 87.75 71 GLY A O 1
ATOM 604 N N . VAL A 1 72 ? -7.291 -7.095 -16.370 1.00 90.38 72 VAL A N 1
ATOM 605 C CA . VAL A 1 72 ? -6.161 -7.462 -15.500 1.00 90.38 72 VAL A CA 1
ATOM 606 C C . VAL A 1 72 ? -6.429 -6.954 -14.078 1.00 90.38 72 VAL A C 1
ATOM 608 O O . VAL A 1 72 ? -6.722 -5.765 -13.912 1.00 90.38 72 VAL A O 1
ATOM 611 N N . PRO A 1 73 ? -6.308 -7.794 -13.032 1.00 91.62 73 PRO A N 1
ATOM 612 C CA . PRO A 1 73 ? -6.562 -7.376 -11.656 1.00 91.62 73 PRO A CA 1
ATOM 613 C C . PRO A 1 73 ? -5.508 -6.377 -11.168 1.00 91.62 73 PRO A C 1
ATOM 615 O O . PRO A 1 73 ? -4.319 -6.498 -11.477 1.00 91.62 73 PRO A O 1
ATOM 618 N N . THR A 1 74 ? -5.940 -5.404 -10.364 1.00 92.69 74 THR A N 1
ATOM 619 C CA . THR A 1 74 ? -5.114 -4.274 -9.898 1.00 92.69 74 THR A CA 1
ATOM 620 C C . THR A 1 74 ? -3.867 -4.746 -9.148 1.00 92.69 74 THR A C 1
ATOM 622 O O . THR A 1 74 ? -2.772 -4.230 -9.368 1.00 92.69 74 THR A O 1
ATOM 625 N N . THR A 1 75 ? -3.991 -5.821 -8.366 1.00 90.88 75 THR A N 1
ATOM 626 C CA . THR A 1 75 ? -2.875 -6.472 -7.662 1.00 90.88 75 THR A CA 1
ATOM 627 C C . THR A 1 75 ? -1.767 -6.954 -8.603 1.00 90.88 75 THR A C 1
ATOM 629 O O . THR A 1 75 ? -0.586 -6.835 -8.279 1.00 90.88 75 THR A O 1
ATOM 632 N N . THR A 1 76 ? -2.114 -7.466 -9.788 1.00 89.44 76 THR A N 1
ATOM 633 C CA . THR A 1 76 ? -1.132 -7.927 -10.784 1.00 89.44 76 THR A CA 1
ATOM 634 C C . THR A 1 76 ? -0.420 -6.749 -11.435 1.00 89.44 76 THR A C 1
ATOM 636 O O . THR A 1 76 ? 0.798 -6.798 -11.606 1.00 89.44 76 THR A O 1
ATOM 639 N N . ILE A 1 77 ? -1.149 -5.668 -11.726 1.00 90.31 77 ILE A N 1
ATOM 640 C CA . ILE A 1 77 ? -0.572 -4.434 -12.276 1.00 90.31 77 ILE A CA 1
ATOM 641 C C . ILE A 1 77 ? 0.432 -3.838 -11.283 1.00 90.31 77 ILE A C 1
ATOM 643 O O . ILE A 1 77 ? 1.566 -3.555 -11.663 1.00 90.31 77 ILE A O 1
ATOM 647 N N . ILE A 1 78 ? 0.064 -3.725 -10.000 1.00 89.56 78 ILE A N 1
ATOM 648 C CA . ILE A 1 78 ? 0.946 -3.196 -8.948 1.00 89.56 78 ILE A CA 1
ATOM 649 C C . ILE A 1 78 ? 2.185 -4.084 -8.767 1.00 89.56 78 ILE A C 1
ATOM 651 O O . ILE A 1 78 ? 3.306 -3.577 -8.772 1.00 89.56 78 ILE A O 1
ATOM 655 N N . LYS A 1 79 ? 2.022 -5.413 -8.675 1.00 87.50 79 LYS A N 1
ATOM 656 C CA . LYS A 1 79 ? 3.153 -6.355 -8.558 1.00 87.50 79 LYS A CA 1
ATOM 657 C C . LYS A 1 79 ? 4.102 -6.256 -9.752 1.00 87.50 79 LYS A C 1
ATOM 659 O O . LYS A 1 79 ? 5.321 -6.251 -9.572 1.00 87.50 79 LYS A O 1
ATOM 664 N N . GLN A 1 80 ? 3.565 -6.143 -10.967 1.00 86.25 80 GLN A N 1
ATOM 665 C CA . GLN A 1 80 ? 4.383 -5.976 -12.165 1.00 86.25 80 GLN A CA 1
ATOM 666 C C . GLN A 1 80 ? 5.074 -4.608 -12.198 1.00 86.25 80 GLN A C 1
ATOM 668 O O . GLN A 1 80 ? 6.232 -4.515 -12.608 1.00 86.25 80 GLN A O 1
ATOM 673 N N . TYR A 1 81 ? 4.411 -3.556 -11.721 1.00 88.25 81 TYR A N 1
ATOM 674 C CA . TYR A 1 81 ? 4.996 -2.225 -11.603 1.00 88.25 81 TYR A CA 1
ATOM 675 C C . TYR A 1 81 ? 6.160 -2.199 -10.601 1.00 88.25 81 TYR A C 1
ATOM 677 O O . TYR A 1 81 ? 7.233 -1.706 -10.940 1.00 88.25 81 TYR A O 1
ATOM 685 N N . ILE A 1 82 ? 6.015 -2.828 -9.428 1.00 86.62 82 ILE A N 1
ATOM 686 C CA . ILE A 1 82 ? 7.096 -2.993 -8.437 1.00 86.62 82 ILE A CA 1
ATOM 687 C C . ILE A 1 82 ? 8.306 -3.701 -9.060 1.00 86.62 82 ILE A C 1
ATOM 689 O O . ILE A 1 82 ? 9.435 -3.219 -8.954 1.00 86.62 82 ILE A O 1
ATOM 693 N N . LYS A 1 83 ? 8.080 -4.816 -9.767 1.00 83.69 83 LYS A N 1
ATOM 694 C CA . LYS A 1 83 ? 9.147 -5.530 -10.489 1.00 83.69 83 LYS A CA 1
ATOM 695 C C . LYS A 1 83 ? 9.817 -4.646 -11.539 1.00 83.69 83 LYS A C 1
ATOM 697 O O . LYS A 1 83 ? 11.040 -4.615 -11.635 1.00 83.69 83 LYS A O 1
ATOM 702 N N . THR A 1 84 ? 9.028 -3.879 -12.285 1.00 83.75 84 THR A N 1
ATOM 703 C CA . THR A 1 84 ? 9.532 -2.953 -13.308 1.00 83.75 84 THR A CA 1
ATOM 704 C C . THR A 1 84 ? 10.402 -1.860 -12.684 1.00 83.75 84 THR A C 1
ATOM 706 O O . THR A 1 84 ? 11.490 -1.597 -13.193 1.00 83.75 84 THR A O 1
ATOM 709 N N . ILE A 1 85 ? 9.998 -1.287 -11.542 1.00 83.81 85 ILE A N 1
ATOM 710 C CA . ILE A 1 85 ? 10.816 -0.327 -10.783 1.00 83.81 85 ILE A CA 1
ATOM 711 C C . ILE A 1 85 ? 12.161 -0.953 -10.401 1.00 83.81 85 ILE A C 1
ATOM 713 O O . ILE A 1 85 ? 13.205 -0.345 -10.635 1.00 83.81 85 ILE A O 1
ATOM 717 N N . ARG A 1 86 ? 12.162 -2.174 -9.853 1.00 82.06 86 ARG A N 1
ATOM 718 C CA . ARG A 1 86 ? 13.392 -2.868 -9.429 1.00 82.06 86 ARG A CA 1
ATOM 719 C C . ARG A 1 86 ? 14.354 -3.097 -10.591 1.00 82.06 86 ARG A C 1
ATOM 721 O O . ARG A 1 86 ? 15.540 -2.792 -10.485 1.00 82.06 86 ARG A O 1
ATOM 728 N N . VAL A 1 87 ? 13.838 -3.578 -11.718 1.00 81.12 87 VAL A N 1
ATOM 729 C CA . VAL A 1 87 ? 14.631 -3.830 -12.929 1.00 81.12 87 VAL A CA 1
ATOM 730 C C . VAL A 1 87 ? 15.205 -2.529 -13.488 1.00 81.12 87 VAL A C 1
ATOM 732 O O . VAL A 1 87 ? 16.401 -2.456 -13.776 1.00 81.12 87 VAL A O 1
ATOM 735 N N . LEU A 1 88 ? 14.382 -1.482 -13.598 1.00 80.81 88 LEU A N 1
ATOM 736 C CA . LEU A 1 88 ? 14.810 -0.198 -14.149 1.00 80.81 88 LEU A CA 1
ATOM 737 C C . LEU A 1 88 ? 15.798 0.536 -13.238 1.00 80.81 88 LEU A C 1
ATOM 739 O O . LEU A 1 88 ? 16.707 1.165 -13.762 1.00 80.81 88 LEU A O 1
ATOM 743 N N . ARG A 1 89 ? 15.718 0.388 -11.908 1.00 79.81 89 ARG A N 1
ATOM 744 C CA . ARG A 1 89 ? 16.740 0.918 -10.982 1.00 79.81 89 ARG A CA 1
ATOM 745 C C . ARG A 1 89 ? 18.118 0.286 -11.192 1.00 79.81 89 ARG A C 1
ATOM 747 O O . ARG A 1 89 ? 19.137 0.952 -11.019 1.00 79.81 89 ARG A O 1
ATOM 754 N N . ILE A 1 90 ? 18.170 -0.993 -11.570 1.00 78.81 90 ILE A N 1
ATOM 755 C CA . ILE A 1 90 ? 19.435 -1.674 -11.881 1.00 78.81 90 ILE A CA 1
ATOM 756 C C . ILE A 1 90 ? 19.972 -1.204 -13.237 1.00 78.81 90 ILE A C 1
ATOM 758 O O . ILE A 1 90 ? 21.164 -0.892 -13.338 1.00 78.81 90 ILE A O 1
ATOM 762 N N . LEU A 1 91 ? 19.105 -1.169 -14.256 1.00 78.00 91 LEU A N 1
ATOM 763 C CA . LEU A 1 91 ? 19.458 -0.845 -15.642 1.00 78.00 91 LEU A CA 1
ATOM 764 C C . LEU A 1 91 ? 19.824 0.627 -15.842 1.00 78.00 91 LEU A C 1
ATOM 766 O O . LEU A 1 91 ? 20.844 0.913 -16.464 1.00 78.00 91 LEU A O 1
ATOM 770 N N . ASP A 1 92 ? 19.016 1.535 -15.301 1.00 75.31 92 ASP A N 1
ATOM 771 C CA . ASP A 1 92 ? 19.161 2.980 -15.434 1.00 75.31 92 ASP A CA 1
ATOM 772 C C . ASP A 1 92 ? 19.173 3.659 -14.052 1.00 75.31 92 ASP A C 1
ATOM 774 O O . ASP A 1 92 ? 18.133 4.086 -13.540 1.00 75.31 92 ASP A O 1
ATOM 778 N N . PRO A 1 93 ? 20.367 3.817 -13.447 1.00 72.06 93 PRO A N 1
ATOM 779 C CA . PRO A 1 93 ? 20.533 4.566 -12.206 1.00 72.06 93 PRO A CA 1
ATOM 780 C C . PRO A 1 93 ? 20.196 6.054 -12.326 1.00 72.06 93 PRO A C 1
ATOM 782 O O . PRO A 1 93 ? 20.224 6.731 -11.310 1.00 72.06 93 PRO A O 1
ATOM 785 N N . SER A 1 94 ? 19.930 6.586 -13.526 1.00 71.62 94 SER A N 1
ATOM 786 C CA . SER A 1 94 ? 19.452 7.959 -13.699 1.00 71.62 94 SER A CA 1
ATOM 787 C C . SER A 1 94 ? 17.937 8.079 -13.520 1.00 71.62 94 SER A C 1
ATOM 789 O O . SER A 1 94 ? 17.452 9.201 -13.489 1.00 71.62 94 SER A O 1
ATOM 791 N N . ALA A 1 95 ? 17.190 6.970 -13.429 1.00 73.19 95 ALA A N 1
ATOM 792 C CA . ALA A 1 95 ? 15.723 6.924 -13.351 1.00 73.19 95 ALA A CA 1
ATOM 793 C C . ALA A 1 95 ? 14.962 7.603 -14.513 1.00 73.19 95 ALA A C 1
ATOM 795 O O . ALA A 1 95 ? 13.740 7.744 -14.443 1.00 73.19 95 ALA A O 1
ATOM 796 N N . ALA A 1 96 ? 15.642 7.954 -15.608 1.00 74.38 96 ALA A N 1
ATOM 797 C CA . ALA A 1 96 ? 15.033 8.602 -16.767 1.00 74.38 96 ALA A CA 1
ATOM 798 C C . ALA A 1 96 ? 14.058 7.659 -17.484 1.00 74.38 96 ALA A C 1
ATOM 800 O O . ALA A 1 96 ? 12.936 8.040 -17.819 1.00 74.38 96 ALA A O 1
ATOM 801 N N . CYS A 1 97 ? 14.454 6.394 -17.653 1.00 76.88 97 CYS A N 1
ATOM 802 C CA . CYS A 1 97 ? 13.602 5.372 -18.262 1.00 76.88 97 CYS A CA 1
ATOM 803 C C . CYS A 1 97 ? 12.373 5.081 -17.390 1.00 76.88 97 CYS A C 1
ATOM 805 O O . CYS A 1 97 ? 11.268 4.877 -17.897 1.00 76.88 97 CYS A O 1
ATOM 807 N N . LEU A 1 98 ? 12.565 5.070 -16.065 1.00 80.31 98 LEU A N 1
ATOM 808 C CA . LEU A 1 98 ? 11.497 4.790 -15.113 1.00 80.31 98 LEU A CA 1
ATOM 809 C C . LEU A 1 98 ? 10.412 5.862 -15.162 1.00 80.31 98 LEU A C 1
ATOM 811 O O . LEU A 1 98 ? 9.239 5.514 -15.133 1.00 80.31 98 LEU A O 1
ATOM 815 N N . GLU A 1 99 ? 10.773 7.139 -15.272 1.00 78.25 99 GLU A N 1
ATOM 816 C CA . GLU A 1 99 ? 9.793 8.222 -15.355 1.00 78.25 99 GLU A CA 1
ATOM 817 C C . GLU A 1 99 ? 8.876 8.054 -16.579 1.00 78.25 99 GLU A C 1
ATOM 819 O O . GLU A 1 99 ? 7.656 7.984 -16.416 1.00 78.25 99 GLU A O 1
ATOM 824 N N . ILE A 1 100 ? 9.463 7.851 -17.768 1.00 79.38 100 ILE A N 1
ATOM 825 C CA . ILE A 1 100 ? 8.746 7.677 -19.046 1.00 79.38 100 ILE A CA 1
ATOM 826 C C . ILE A 1 100 ? 7.772 6.492 -18.996 1.00 79.38 100 ILE A C 1
ATOM 828 O O . ILE A 1 100 ? 6.634 6.592 -19.459 1.00 79.38 100 ILE A O 1
ATOM 832 N N . VAL A 1 101 ? 8.224 5.363 -18.447 1.00 84.25 101 VAL A N 1
ATOM 833 C CA . VAL A 1 101 ? 7.435 4.126 -18.366 1.00 84.25 101 VAL A CA 1
ATOM 834 C C . VAL A 1 101 ? 6.400 4.186 -17.241 1.00 84.25 101 VAL A C 1
ATOM 836 O O . VAL A 1 101 ? 5.318 3.614 -17.367 1.00 84.25 101 VAL A O 1
ATOM 839 N N . SER A 1 102 ? 6.709 4.874 -16.139 1.00 84.44 102 SER A N 1
ATOM 840 C CA . SER A 1 102 ? 5.832 4.935 -14.969 1.00 84.44 102 SER A CA 1
ATOM 841 C C . SER A 1 102 ? 4.584 5.775 -15.196 1.00 84.44 102 SER A C 1
ATOM 843 O O . SER A 1 102 ? 3.536 5.422 -14.665 1.00 84.44 102 SER A O 1
ATOM 845 N N . GLU A 1 103 ? 4.669 6.857 -15.972 1.00 84.69 103 GLU A N 1
ATOM 846 C CA . GLU A 1 103 ? 3.567 7.811 -16.126 1.00 84.69 103 GLU A CA 1
ATOM 847 C C . GLU A 1 103 ? 2.243 7.176 -16.595 1.00 84.69 103 GLU A C 1
ATOM 849 O O . GLU A 1 103 ? 1.248 7.320 -15.881 1.00 84.69 103 GLU A O 1
ATOM 854 N N . PRO A 1 104 ? 2.188 6.389 -17.692 1.00 88.62 104 PRO A N 1
ATOM 855 C CA . PRO A 1 104 ? 0.931 5.761 -18.114 1.00 88.62 104 PRO A CA 1
ATOM 856 C C . PRO A 1 104 ? 0.396 4.742 -17.098 1.00 88.62 104 PRO A C 1
ATOM 858 O O . PRO A 1 104 ? -0.816 4.602 -16.941 1.00 88.62 104 PRO A O 1
ATOM 861 N N . ILE A 1 105 ? 1.282 4.045 -16.376 1.00 89.62 105 ILE A N 1
ATOM 862 C CA . ILE A 1 105 ? 0.883 3.085 -15.338 1.00 89.62 105 ILE A CA 1
ATOM 863 C C . ILE A 1 105 ? 0.254 3.832 -14.159 1.00 89.62 105 ILE A C 1
ATOM 865 O O . ILE A 1 105 ? -0.800 3.431 -13.668 1.00 89.62 105 ILE A O 1
ATOM 869 N N . LYS A 1 106 ? 0.865 4.940 -13.723 1.00 87.19 106 LYS A N 1
ATOM 870 C CA . LYS A 1 106 ? 0.347 5.790 -12.644 1.00 87.19 106 LYS A CA 1
ATOM 871 C C . LYS A 1 106 ? -1.011 6.375 -13.004 1.00 87.19 106 LYS A C 1
ATOM 873 O O . LYS A 1 106 ? -1.923 6.312 -12.186 1.00 87.19 106 LYS A O 1
ATOM 878 N N . GLU A 1 107 ? -1.160 6.915 -14.211 1.00 88.31 107 GLU A N 1
ATOM 879 C CA . GLU A 1 107 ? -2.428 7.486 -14.666 1.00 88.31 107 GLU A CA 1
ATOM 880 C C . GLU A 1 107 ? -3.542 6.433 -14.691 1.00 88.31 107 GLU A C 1
ATOM 882 O O . GLU A 1 107 ? -4.652 6.683 -14.221 1.00 88.31 107 GLU A O 1
ATOM 887 N N . TYR A 1 108 ? -3.232 5.228 -15.170 1.00 90.44 108 TYR A N 1
ATOM 888 C CA . TYR A 1 108 ? -4.181 4.122 -15.186 1.00 90.44 108 TYR A CA 1
ATOM 889 C C . TYR A 1 108 ? -4.581 3.673 -13.773 1.00 90.44 108 TYR A C 1
ATOM 891 O O . TYR A 1 108 ? -5.766 3.497 -13.487 1.00 90.44 108 TYR A O 1
ATOM 899 N N . LEU A 1 109 ? -3.604 3.531 -12.873 1.00 90.06 109 LEU A N 1
ATOM 900 C CA . LEU A 1 109 ? -3.836 3.142 -11.483 1.00 90.06 109 LEU A CA 1
ATOM 901 C C . LEU A 1 109 ? -4.645 4.194 -10.710 1.00 90.06 109 LEU A C 1
ATOM 903 O O . LEU A 1 109 ? -5.537 3.813 -9.962 1.00 90.06 109 LEU A O 1
ATOM 907 N N . ARG A 1 110 ? -4.422 5.497 -10.942 1.00 89.31 110 ARG A N 1
ATOM 908 C CA . ARG A 1 110 ? -5.214 6.586 -10.328 1.00 89.31 110 ARG A CA 1
ATOM 909 C C . ARG A 1 110 ? -6.706 6.507 -10.654 1.00 89.31 110 ARG A C 1
ATOM 911 O O . ARG A 1 110 ? -7.527 6.924 -9.845 1.00 89.31 110 ARG A O 1
ATOM 918 N N . ARG A 1 111 ? -7.071 5.995 -11.836 1.00 89.44 111 ARG A N 1
ATOM 919 C CA . ARG A 1 111 ? -8.477 5.867 -12.263 1.00 89.44 111 ARG A CA 1
ATOM 920 C C . ARG A 1 111 ? -9.206 4.711 -11.575 1.00 89.44 111 ARG A C 1
ATOM 922 O O . ARG A 1 111 ? -10.435 4.710 -11.528 1.00 89.44 111 ARG A O 1
ATOM 929 N N . ARG A 1 112 ? -8.475 3.719 -11.064 1.00 90.25 112 ARG A N 1
ATOM 930 C CA . ARG A 1 112 ? -9.047 2.570 -10.358 1.00 90.25 112 ARG A CA 1
ATOM 931 C C . ARG A 1 112 ? -9.281 2.918 -8.887 1.00 90.25 112 ARG A C 1
ATOM 933 O O . ARG A 1 112 ? -8.401 3.453 -8.225 1.00 90.25 112 ARG A O 1
ATOM 940 N N . LYS A 1 113 ? -10.477 2.638 -8.367 1.00 86.88 113 LYS A N 1
ATOM 941 C CA . LYS A 1 113 ? -10.852 2.993 -6.984 1.00 86.88 113 LYS A CA 1
ATOM 942 C C . LYS A 1 113 ? -10.210 2.071 -5.941 1.00 86.88 113 LYS A C 1
ATOM 944 O O . LYS A 1 113 ? -9.951 2.491 -4.824 1.00 86.88 113 LYS A O 1
ATOM 949 N N . ASP A 1 114 ? -9.927 0.828 -6.316 1.00 90.12 114 ASP A N 1
ATOM 950 C CA . ASP A 1 114 ? -9.417 -0.243 -5.454 1.00 90.12 114 ASP A CA 1
ATOM 951 C C . ASP A 1 114 ? -7.890 -0.237 -5.281 1.00 90.12 114 ASP A C 1
ATOM 953 O O . ASP A 1 114 ? -7.344 -1.045 -4.528 1.00 90.12 114 ASP A O 1
ATOM 957 N N . THR A 1 115 ? -7.169 0.650 -5.969 1.00 90.69 115 THR A N 1
ATOM 958 C CA . THR A 1 115 ? -5.703 0.612 -5.987 1.00 90.69 115 THR A CA 1
ATOM 959 C C . THR A 1 115 ? -5.087 0.847 -4.615 1.00 90.69 115 THR A C 1
ATOM 961 O O . THR A 1 115 ? -4.141 0.143 -4.277 1.00 90.69 115 THR A O 1
ATOM 964 N N . LEU A 1 116 ? -5.589 1.802 -3.820 1.00 88.56 116 LEU A N 1
ATOM 965 C CA . LEU A 1 116 ? -5.037 2.068 -2.485 1.00 88.56 116 LEU A CA 1
ATOM 966 C C . LEU A 1 116 ? -5.194 0.852 -1.577 1.00 88.56 116 LEU A C 1
ATOM 968 O O . LEU A 1 116 ? -4.199 0.412 -1.003 1.00 88.56 116 LEU A O 1
ATOM 972 N N . LYS A 1 117 ? -6.389 0.249 -1.550 1.00 88.88 117 LYS A N 1
ATOM 973 C CA . LYS A 1 117 ? -6.635 -1.005 -0.831 1.00 88.88 117 LYS A CA 1
ATOM 974 C C . LYS A 1 117 ? -5.665 -2.107 -1.278 1.00 88.88 117 LYS A C 1
ATOM 976 O O . LYS A 1 117 ? -5.036 -2.746 -0.442 1.00 88.88 117 LYS A O 1
ATOM 981 N N . CYS A 1 118 ? -5.450 -2.271 -2.587 1.00 89.88 118 CYS A N 1
ATOM 982 C CA . CYS A 1 118 ? -4.478 -3.240 -3.109 1.00 89.88 118 CYS A CA 1
ATOM 983 C C . CYS A 1 118 ? -3.023 -2.919 -2.718 1.00 89.88 118 CYS A C 1
ATOM 985 O O . CYS A 1 118 ? -2.245 -3.836 -2.470 1.00 89.88 118 CYS A O 1
ATOM 987 N N . ILE A 1 119 ? -2.621 -1.642 -2.710 1.00 89.25 119 ILE A N 1
ATOM 988 C CA . ILE A 1 119 ? -1.268 -1.231 -2.306 1.00 89.25 119 ILE A CA 1
ATOM 989 C C . ILE A 1 119 ? -1.065 -1.533 -0.822 1.00 89.25 119 ILE A C 1
ATOM 991 O O . ILE A 1 119 ? -0.047 -2.120 -0.470 1.00 89.25 119 ILE A O 1
ATOM 995 N N . ILE A 1 120 ? -2.021 -1.151 0.025 1.00 88.88 120 ILE A N 1
ATOM 996 C CA . ILE A 1 120 ? -1.992 -1.400 1.468 1.00 88.88 120 ILE A CA 1
ATOM 997 C C . ILE A 1 120 ? -1.898 -2.902 1.737 1.00 88.88 120 ILE A C 1
ATOM 999 O O . ILE A 1 120 ? -1.017 -3.325 2.477 1.00 88.88 120 ILE A O 1
ATOM 1003 N N . ASP A 1 121 ? -2.722 -3.712 1.071 1.00 87.75 121 ASP A N 1
ATOM 1004 C CA . ASP A 1 121 ? -2.691 -5.173 1.183 1.00 87.75 121 ASP A CA 1
ATOM 1005 C C . ASP A 1 121 ? -1.316 -5.761 0.807 1.00 87.75 121 ASP A C 1
ATOM 1007 O O . ASP A 1 121 ? -0.741 -6.544 1.559 1.00 87.75 121 ASP A O 1
ATOM 1011 N N . ILE A 1 122 ? -0.726 -5.326 -0.313 1.00 86.38 122 ILE A N 1
ATOM 1012 C CA . ILE A 1 122 ? 0.599 -5.793 -0.764 1.00 86.38 122 ILE A CA 1
ATOM 1013 C C . ILE A 1 122 ? 1.725 -5.359 0.187 1.00 86.38 122 ILE A C 1
ATOM 1015 O O . ILE A 1 122 ? 2.715 -6.078 0.330 1.00 86.38 122 ILE A O 1
ATOM 1019 N N . VAL A 1 123 ? 1.614 -4.167 0.775 1.00 82.94 123 VAL A N 1
ATOM 1020 C CA . VAL A 1 123 ? 2.661 -3.572 1.613 1.00 82.94 123 VAL A CA 1
ATOM 1021 C C . VAL A 1 123 ? 2.602 -4.091 3.047 1.00 82.94 123 VAL A C 1
ATOM 1023 O O . VAL A 1 123 ? 3.659 -4.336 3.612 1.00 82.94 123 VAL A O 1
ATOM 1026 N N . ILE A 1 124 ? 1.405 -4.258 3.616 1.00 79.69 124 ILE A N 1
ATOM 1027 C CA . ILE A 1 124 ? 1.195 -4.536 5.043 1.00 79.69 124 ILE A CA 1
ATOM 1028 C C . ILE A 1 124 ? 0.917 -6.018 5.310 1.00 79.69 124 ILE A C 1
ATOM 1030 O O . ILE A 1 124 ? 1.504 -6.592 6.216 1.00 79.69 124 ILE A O 1
ATOM 1034 N N . ASN A 1 125 ? 0.082 -6.683 4.506 1.00 72.81 125 ASN A N 1
ATOM 1035 C CA . ASN A 1 125 ? -0.352 -8.057 4.805 1.00 72.81 125 ASN A CA 1
ATOM 1036 C C . ASN A 1 125 ? 0.643 -9.140 4.340 1.00 72.81 125 ASN A C 1
ATOM 1038 O O . ASN A 1 125 ? 0.353 -10.333 4.423 1.00 72.81 125 ASN A O 1
ATOM 1042 N N . GLN A 1 126 ? 1.808 -8.750 3.814 1.00 71.50 126 GLN A N 1
ATOM 1043 C CA . GLN A 1 126 ? 2.864 -9.664 3.376 1.00 71.50 126 GLN A CA 1
ATOM 1044 C C . GLN A 1 126 ? 4.131 -9.438 4.212 1.00 71.50 126 GLN A C 1
ATOM 1046 O O . GLN A 1 126 ? 5.058 -8.777 3.749 1.00 71.50 126 GLN A O 1
ATOM 1051 N N . GLU A 1 127 ? 4.178 -9.999 5.424 1.00 58.44 127 GLU A N 1
ATOM 1052 C CA . GLU A 1 127 ? 5.271 -9.822 6.407 1.00 58.44 127 GLU A CA 1
ATOM 1053 C C . GLU A 1 127 ? 6.670 -10.172 5.844 1.00 58.44 127 GLU A C 1
ATOM 1055 O O . GLU A 1 127 ? 7.668 -9.526 6.169 1.00 58.44 127 GLU A O 1
ATOM 1060 N N . ASP A 1 128 ? 6.749 -11.132 4.914 1.00 54.31 128 ASP A N 1
ATOM 1061 C CA . ASP A 1 128 ? 7.994 -11.538 4.238 1.00 54.31 128 ASP A CA 1
ATOM 1062 C C . ASP A 1 128 ? 8.395 -10.640 3.054 1.00 54.31 128 ASP A C 1
ATOM 1064 O O . ASP A 1 128 ? 9.438 -10.841 2.417 1.00 54.31 128 ASP A O 1
ATOM 1068 N N . SER A 1 129 ? 7.572 -9.650 2.713 1.00 68.56 129 SER A N 1
ATOM 1069 C CA . SER A 1 129 ? 7.840 -8.765 1.589 1.00 68.56 129 SER A CA 1
ATOM 1070 C C . SER A 1 129 ? 9.015 -7.845 1.908 1.00 68.56 129 SER A C 1
ATOM 1072 O O . SER A 1 129 ? 9.072 -7.175 2.934 1.00 68.56 129 SER A O 1
ATOM 1074 N N . GLU A 1 130 ? 9.954 -7.733 0.974 1.00 69.06 130 GLU A N 1
ATOM 1075 C CA . GLU A 1 130 ? 11.020 -6.723 1.017 1.00 69.06 130 GLU A CA 1
ATOM 1076 C C . GLU A 1 130 ? 10.446 -5.299 1.174 1.00 69.06 130 GLU A C 1
ATOM 1078 O O . GLU A 1 130 ? 11.062 -4.452 1.812 1.00 69.06 130 GLU A O 1
ATOM 1083 N N . LEU A 1 131 ? 9.220 -5.069 0.680 1.00 75.75 131 LEU A N 1
ATOM 1084 C CA . LEU A 1 131 ? 8.497 -3.810 0.867 1.00 75.75 131 LEU A CA 1
ATOM 1085 C C . LEU A 1 131 ? 8.044 -3.589 2.314 1.00 75.75 131 LEU A C 1
ATOM 1087 O O . LEU A 1 131 ? 8.010 -2.452 2.761 1.00 75.75 131 LEU A O 1
ATOM 1091 N N . TYR A 1 132 ? 7.733 -4.645 3.064 1.00 75.38 132 TYR A N 1
ATOM 1092 C CA . TYR A 1 132 ? 7.390 -4.529 4.482 1.00 75.38 132 TYR A CA 1
ATOM 1093 C C . TYR A 1 132 ? 8.596 -4.022 5.288 1.00 75.38 132 TYR A C 1
ATOM 1095 O O . TYR A 1 132 ? 8.478 -3.135 6.128 1.00 75.38 132 TYR A O 1
ATOM 1103 N N . LYS A 1 133 ? 9.802 -4.484 4.936 1.00 73.25 133 LYS A N 1
ATOM 1104 C CA . LYS A 1 133 ? 11.063 -4.011 5.536 1.00 73.25 133 LYS A CA 1
ATOM 1105 C C . LYS A 1 133 ? 11.386 -2.559 5.169 1.00 73.25 133 LYS A C 1
ATOM 1107 O O . LYS A 1 133 ? 11.922 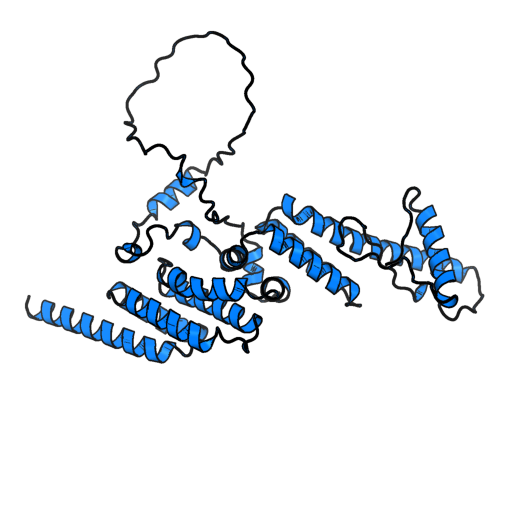-1.831 6.002 1.00 73.25 133 LYS A O 1
ATOM 1112 N N . GLU A 1 134 ? 11.041 -2.122 3.955 1.00 73.38 134 GLU A N 1
ATOM 1113 C CA . GLU A 1 134 ? 11.163 -0.717 3.527 1.00 73.38 134 GLU A CA 1
ATOM 1114 C C . GLU A 1 134 ? 10.263 0.233 4.350 1.00 73.38 134 GLU A C 1
ATOM 1116 O O . GLU A 1 134 ? 10.555 1.425 4.418 1.00 73.38 134 GLU A O 1
ATOM 1121 N N . LEU A 1 135 ? 9.209 -0.250 5.030 1.00 69.06 135 LEU A N 1
ATOM 1122 C CA . LEU A 1 135 ? 8.409 0.592 5.935 1.00 69.06 135 LEU A CA 1
ATOM 1123 C C . LEU A 1 135 ? 9.199 1.063 7.162 1.00 69.06 135 LEU A C 1
ATOM 1125 O O . LEU A 1 135 ? 8.908 2.129 7.686 1.00 69.06 135 LEU A O 1
ATOM 1129 N N . GLY A 1 136 ? 10.217 0.321 7.603 1.00 61.06 136 GLY A N 1
ATOM 1130 C CA . GLY A 1 136 ? 11.074 0.737 8.717 1.00 61.06 136 GLY A CA 1
ATOM 1131 C C . GLY A 1 136 ? 12.035 1.882 8.374 1.00 61.06 136 GLY A C 1
ATOM 1132 O O . GLY A 1 136 ? 12.771 2.341 9.246 1.00 61.06 136 GLY A O 1
ATOM 1133 N N . GLN A 1 137 ? 12.066 2.327 7.113 1.00 68.31 137 GLN A N 1
ATOM 1134 C CA . GLN A 1 137 ? 12.941 3.394 6.634 1.00 68.31 137 GLN A CA 1
ATOM 1135 C C . GLN A 1 137 ? 12.232 4.754 6.690 1.00 68.31 137 GLN A C 1
ATOM 1137 O O . GLN A 1 137 ? 11.023 4.867 6.465 1.00 68.31 137 GLN A O 1
ATOM 1142 N N . GLN A 1 138 ? 12.994 5.809 6.991 1.00 60.84 138 GLN A N 1
ATOM 1143 C CA . GLN A 1 138 ? 12.455 7.161 7.129 1.00 60.84 138 GLN A CA 1
ATOM 1144 C C . GLN A 1 138 ? 11.885 7.667 5.795 1.00 60.84 138 GLN A C 1
ATOM 1146 O O . GLN A 1 138 ? 12.533 7.595 4.751 1.00 60.84 138 GLN A O 1
ATOM 1151 N N . TYR A 1 139 ? 10.672 8.225 5.824 1.00 58.09 139 TYR A N 1
ATOM 1152 C CA . TYR A 1 139 ? 10.008 8.706 4.615 1.00 58.09 139 TYR A CA 1
ATOM 1153 C C . TYR A 1 139 ? 10.725 9.905 3.988 1.00 58.09 139 TYR A C 1
ATOM 1155 O O . TYR A 1 139 ? 10.741 11.011 4.533 1.00 58.09 139 TYR A O 1
ATOM 1163 N N . VAL A 1 140 ? 11.230 9.719 2.770 1.00 56.38 140 VAL A N 1
ATOM 1164 C CA . VAL A 1 140 ? 11.690 10.822 1.921 1.00 56.38 140 VAL A CA 1
ATOM 1165 C C . VAL A 1 140 ? 10.478 11.454 1.230 1.00 56.38 140 VAL A C 1
ATOM 1167 O O . VAL A 1 140 ? 9.985 10.940 0.222 1.00 56.38 140 VAL A O 1
ATOM 1170 N N . LYS A 1 141 ? 9.998 12.592 1.754 1.00 51.41 141 LYS A N 1
ATOM 1171 C CA . LYS A 1 141 ? 8.981 13.426 1.088 1.00 51.41 141 LYS A CA 1
ATOM 1172 C C . LYS A 1 141 ? 9.486 13.837 -0.299 1.00 51.41 141 LYS A C 1
ATOM 1174 O O . LYS A 1 141 ? 10.426 14.626 -0.418 1.00 51.41 141 LYS A O 1
ATOM 1179 N N . ILE A 1 142 ? 8.847 13.331 -1.355 1.00 50.91 142 ILE A N 1
ATOM 1180 C CA . ILE A 1 142 ? 9.014 13.883 -2.703 1.00 50.91 142 ILE A CA 1
ATOM 1181 C C . ILE A 1 142 ? 8.033 15.054 -2.807 1.00 50.91 142 ILE A C 1
ATOM 1183 O O . ILE A 1 142 ? 6.837 14.825 -2.630 1.00 50.91 142 ILE A O 1
ATOM 1187 N N . PRO A 1 143 ? 8.493 16.294 -3.054 1.00 36.25 143 PRO A N 1
ATOM 1188 C CA . PRO A 1 143 ? 7.587 17.407 -3.297 1.00 36.25 143 PRO A CA 1
ATOM 1189 C C . PRO A 1 143 ? 6.683 17.048 -4.476 1.00 36.25 143 PRO A C 1
ATOM 1191 O O . PRO A 1 143 ? 7.169 16.759 -5.573 1.00 36.25 143 PRO A O 1
ATOM 1194 N N . LEU A 1 144 ? 5.377 17.012 -4.233 1.00 40.62 144 LEU A N 1
ATOM 1195 C CA . LEU A 1 144 ? 4.399 17.010 -5.311 1.00 40.62 144 LEU A CA 1
ATOM 1196 C C . LEU A 1 144 ? 4.487 18.369 -5.997 1.00 40.62 144 LEU A C 1
ATOM 1198 O O . LEU A 1 144 ? 4.723 19.377 -5.337 1.00 40.62 144 LEU A O 1
ATOM 1202 N N . LYS A 1 145 ? 4.329 18.398 -7.321 1.00 38.03 145 LYS A N 1
ATOM 1203 C CA . LYS A 1 145 ? 4.241 19.659 -8.057 1.00 38.03 145 LYS A CA 1
ATOM 1204 C C . LYS A 1 145 ? 2.976 20.395 -7.608 1.00 38.03 145 LYS A C 1
ATOM 1206 O O . LYS A 1 145 ? 1.895 20.099 -8.103 1.00 38.03 145 LYS A O 1
ATOM 1211 N N . THR A 1 146 ? 3.108 21.328 -6.678 1.00 31.55 146 THR A N 1
ATOM 1212 C CA . THR A 1 146 ? 2.212 22.477 -6.569 1.00 31.55 146 THR A CA 1
ATOM 1213 C C . THR A 1 146 ? 2.811 23.582 -7.428 1.00 31.55 146 THR A C 1
ATOM 1215 O O . THR A 1 146 ? 3.972 23.952 -7.264 1.00 31.55 146 THR A O 1
ATOM 1218 N N . GLU A 1 147 ? 2.029 24.086 -8.379 1.00 36.97 147 GLU A N 1
ATOM 1219 C CA . GLU A 1 147 ? 2.434 25.119 -9.347 1.00 36.97 147 GLU A CA 1
ATOM 1220 C C . GLU A 1 147 ? 2.837 26.456 -8.681 1.00 36.97 147 GLU A C 1
ATOM 1222 O O . GLU A 1 147 ? 3.380 27.343 -9.331 1.00 36.97 147 GLU A O 1
ATOM 1227 N N . GLU A 1 148 ? 2.637 26.596 -7.368 1.00 38.38 148 GLU A N 1
ATOM 1228 C CA . GLU A 1 148 ? 2.832 27.841 -6.619 1.00 38.38 148 GLU A CA 1
ATOM 1229 C C . GLU A 1 148 ? 4.273 28.078 -6.115 1.00 38.38 148 GLU A C 1
ATOM 1231 O O . GLU A 1 148 ? 4.631 29.218 -5.816 1.00 38.38 148 GLU A O 1
ATOM 1236 N N . GLU A 1 149 ? 5.145 27.060 -6.057 1.00 37.47 149 GLU A N 1
ATOM 1237 C CA . GLU A 1 149 ? 6.516 27.223 -5.521 1.00 37.47 149 GLU A CA 1
ATOM 1238 C C . GLU A 1 149 ? 7.551 27.741 -6.543 1.00 37.47 149 GLU A C 1
ATOM 1240 O O . GLU A 1 149 ? 8.646 28.165 -6.156 1.00 37.47 149 GLU A O 1
ATOM 1245 N N . GLU A 1 150 ? 7.241 27.749 -7.845 1.00 40.00 150 GLU A N 1
ATOM 1246 C CA . GLU A 1 150 ? 8.182 28.213 -8.881 1.00 40.00 150 GLU A CA 1
ATOM 1247 C C . GLU A 1 150 ? 8.310 29.747 -8.947 1.00 40.00 150 GLU A C 1
ATOM 1249 O O . GLU A 1 150 ? 9.322 30.258 -9.428 1.00 40.00 150 GLU A O 1
ATOM 1254 N N . ALA A 1 151 ? 7.354 30.502 -8.398 1.00 38.97 151 ALA A N 1
ATOM 1255 C CA . ALA A 1 151 ? 7.329 31.963 -8.515 1.00 38.97 151 ALA A CA 1
ATOM 1256 C C . ALA A 1 151 ? 8.185 32.720 -7.473 1.00 38.97 151 ALA A C 1
ATOM 1258 O O . ALA A 1 151 ? 8.334 33.937 -7.580 1.00 38.97 151 ALA A O 1
ATOM 1259 N N . LYS A 1 152 ? 8.756 32.043 -6.461 1.00 38.66 152 LYS A N 1
ATOM 1260 C CA . LYS A 1 152 ? 9.408 32.700 -5.303 1.00 38.66 152 LYS A CA 1
ATOM 1261 C C . LYS A 1 152 ? 10.883 32.350 -5.065 1.00 38.66 152 LYS A C 1
ATOM 1263 O O . LYS A 1 152 ? 11.377 32.534 -3.956 1.00 38.66 152 LYS A O 1
ATOM 1268 N N . LYS A 1 153 ? 11.637 31.897 -6.070 1.00 35.50 153 LYS A N 1
ATOM 1269 C CA . LYS A 1 153 ? 13.099 31.743 -5.912 1.00 35.50 153 LYS A CA 1
ATOM 1270 C C . LYS A 1 153 ? 13.853 32.905 -6.563 1.00 35.50 153 LYS A C 1
ATOM 1272 O O . LYS A 1 153 ? 13.864 32.984 -7.791 1.00 35.50 153 LYS A O 1
ATOM 1277 N N . PRO A 1 154 ? 14.502 33.799 -5.789 1.00 33.81 154 PRO A N 1
ATOM 1278 C CA . PRO A 1 154 ? 15.424 34.765 -6.367 1.00 33.81 154 PRO A CA 1
ATOM 1279 C C . PRO A 1 154 ? 16.658 34.041 -6.925 1.00 33.81 154 PRO A C 1
ATOM 1281 O O . PRO A 1 154 ? 17.072 32.992 -6.427 1.00 33.81 154 PRO A O 1
ATOM 1284 N N . ALA A 1 155 ? 17.216 34.600 -7.999 1.00 34.50 155 ALA A N 1
ATOM 1285 C CA . ALA A 1 155 ? 18.346 34.037 -8.728 1.00 34.50 155 ALA A CA 1
ATOM 1286 C C . ALA A 1 155 ? 19.568 33.791 -7.813 1.00 34.50 155 ALA A C 1
ATOM 1288 O O . ALA A 1 155 ? 19.843 34.599 -6.923 1.00 34.50 155 ALA A O 1
ATOM 1289 N N . PRO A 1 156 ? 20.344 32.712 -8.030 1.00 38.94 156 PRO A N 1
ATOM 1290 C CA . PRO A 1 156 ? 21.512 32.416 -7.210 1.00 38.94 156 PRO A CA 1
ATOM 1291 C C . PRO A 1 156 ? 22.627 33.427 -7.509 1.00 38.94 156 PRO A C 1
ATOM 1293 O O . PRO A 1 156 ? 23.309 33.347 -8.531 1.00 38.94 156 PRO A O 1
ATOM 1296 N N . HIS A 1 157 ? 22.815 34.400 -6.618 1.00 40.84 157 HIS A N 1
ATOM 1297 C CA . HIS A 1 157 ? 23.945 35.320 -6.673 1.00 40.84 157 HIS A CA 1
ATOM 1298 C C . HIS A 1 157 ? 25.230 34.630 -6.190 1.00 40.84 157 HIS A C 1
ATOM 1300 O O . HIS A 1 157 ? 25.282 34.071 -5.094 1.00 40.84 157 HIS A O 1
ATOM 1306 N N . LEU A 1 158 ? 26.284 34.719 -7.008 1.00 43.78 158 LEU A N 1
ATOM 1307 C CA . LEU A 1 158 ? 27.680 34.463 -6.645 1.00 43.78 158 LEU A CA 1
ATOM 1308 C C . LEU A 1 158 ? 28.044 35.270 -5.388 1.00 43.78 158 LEU A C 1
ATOM 1310 O O . LEU A 1 158 ? 28.130 36.497 -5.450 1.00 43.78 158 LEU A O 1
ATOM 1314 N N . ARG A 1 159 ? 28.277 34.609 -4.250 1.00 39.19 159 ARG A N 1
ATOM 1315 C CA . ARG A 1 159 ? 28.760 35.279 -3.036 1.00 39.19 159 ARG A CA 1
ATOM 1316 C C . ARG A 1 159 ? 30.265 35.058 -2.894 1.00 39.19 159 ARG A C 1
ATOM 1318 O O . ARG A 1 159 ? 30.714 33.954 -2.608 1.00 39.19 159 ARG A O 1
ATOM 1325 N N . ASN A 1 160 ? 31.032 36.125 -3.120 1.00 36.44 160 ASN A N 1
ATOM 1326 C CA . ASN A 1 160 ? 32.477 36.164 -2.896 1.00 36.44 160 ASN A CA 1
ATOM 1327 C C . ASN A 1 160 ? 32.806 35.976 -1.395 1.00 36.44 160 ASN A C 1
ATOM 1329 O O . ASN A 1 160 ? 32.153 36.620 -0.570 1.00 36.44 160 ASN A O 1
ATOM 1333 N N . PRO A 1 161 ? 33.835 35.190 -1.011 1.00 36.84 161 PRO A N 1
ATOM 1334 C CA . PRO A 1 161 ? 34.112 34.861 0.397 1.00 36.84 161 PRO A CA 1
ATOM 1335 C C . PRO A 1 161 ? 34.832 35.949 1.213 1.00 36.84 161 PRO A C 1
ATOM 1337 O O . PRO A 1 161 ? 35.134 35.733 2.384 1.00 36.84 161 PRO A O 1
ATOM 1340 N N . HIS A 1 162 ? 35.134 37.114 0.640 1.00 35.47 162 HIS A N 1
ATOM 1341 C CA . HIS A 1 162 ? 35.911 38.152 1.320 1.00 35.47 162 HIS A CA 1
ATOM 1342 C C . HIS A 1 162 ? 35.151 39.472 1.408 1.00 35.47 162 HIS A C 1
ATOM 1344 O O . HIS A 1 162 ? 35.367 40.362 0.597 1.00 35.47 162 HIS A O 1
ATOM 1350 N N . LEU A 1 163 ? 34.330 39.630 2.445 1.00 34.19 163 LEU A N 1
ATOM 1351 C CA . LEU A 1 163 ? 34.122 40.932 3.080 1.00 34.19 163 LEU A CA 1
ATOM 1352 C C . LEU A 1 163 ? 33.921 40.728 4.582 1.00 34.19 163 LEU A C 1
ATOM 1354 O O . LEU A 1 163 ? 33.028 40.011 5.032 1.00 34.19 163 LEU A O 1
ATOM 1358 N N . LYS A 1 164 ? 34.849 41.316 5.340 1.00 33.94 164 LYS A N 1
ATOM 1359 C CA . LYS A 1 164 ? 34.925 41.276 6.797 1.00 33.94 164 LYS A CA 1
ATOM 1360 C C . LYS A 1 164 ? 33.696 41.947 7.410 1.00 33.94 164 LYS A C 1
ATOM 1362 O O . LYS A 1 164 ? 33.196 42.941 6.896 1.00 33.94 164 LYS A O 1
ATOM 1367 N N . LYS A 1 165 ? 33.265 41.392 8.544 1.00 37.31 165 LYS A N 1
ATOM 1368 C CA . LYS A 1 165 ? 32.322 42.007 9.480 1.00 37.31 165 LYS A CA 1
ATOM 1369 C C . LYS A 1 165 ? 32.864 43.370 9.909 1.00 37.31 165 LYS A C 1
ATOM 1371 O O . LYS A 1 165 ? 33.937 43.422 10.505 1.00 37.31 165 LYS A O 1
ATOM 1376 N N . GLU A 1 166 ? 32.096 44.425 9.680 1.00 29.89 166 GLU A N 1
ATOM 1377 C CA . GLU A 1 166 ? 32.192 45.646 10.473 1.00 29.89 166 GLU A CA 1
ATOM 1378 C C . GLU A 1 166 ? 30.886 45.841 11.240 1.00 29.89 166 GLU A C 1
ATOM 1380 O O . GLU A 1 166 ? 29.784 45.814 10.697 1.00 29.89 166 GLU A O 1
ATOM 1385 N N . THR A 1 167 ? 31.058 45.945 12.549 1.00 36.75 167 THR A N 1
ATOM 1386 C CA . THR A 1 167 ? 30.072 46.243 13.580 1.00 36.75 167 THR A CA 1
ATOM 1387 C C . THR A 1 167 ? 29.592 47.686 13.475 1.00 36.75 167 THR A C 1
ATOM 1389 O O . THR A 1 167 ? 30.431 48.575 13.329 1.00 36.75 167 THR A O 1
ATOM 1392 N N . LYS A 1 168 ? 28.293 47.942 13.679 1.00 31.53 168 LYS A N 1
ATOM 1393 C CA . LYS A 1 168 ? 27.827 49.195 14.293 1.00 31.53 168 LYS A CA 1
ATOM 1394 C C . LYS A 1 168 ? 26.442 49.076 14.925 1.00 31.53 168 LYS A C 1
ATOM 1396 O O . LYS A 1 168 ? 25.617 48.264 14.524 1.00 31.53 168 LYS A O 1
ATOM 1401 N N . ASP A 1 169 ? 26.300 49.874 15.969 1.00 29.83 169 ASP A N 1
ATOM 1402 C CA . ASP A 1 169 ? 25.358 49.833 17.077 1.00 29.83 169 ASP A CA 1
ATOM 1403 C C . ASP A 1 169 ? 23.864 50.044 16.770 1.00 29.83 169 ASP A C 1
ATOM 1405 O O . ASP A 1 169 ? 23.483 50.805 15.889 1.00 29.83 169 ASP A O 1
ATOM 1409 N N . LYS A 1 170 ? 23.058 49.378 17.613 1.00 39.09 170 LYS A N 1
ATOM 1410 C CA . LYS A 1 170 ? 21.822 49.805 18.305 1.00 39.09 170 LYS A CA 1
ATOM 1411 C C . LYS A 1 170 ? 20.977 50.930 17.680 1.00 39.09 170 LYS A C 1
ATOM 1413 O O . LYS A 1 170 ? 21.393 52.083 17.670 1.00 39.09 170 LYS A O 1
ATOM 1418 N N . ASN A 1 171 ? 19.703 50.624 17.406 1.00 31.80 171 ASN A N 1
ATOM 1419 C CA . ASN A 1 171 ? 18.568 51.124 18.202 1.00 31.80 171 ASN A CA 1
ATOM 1420 C C . ASN A 1 171 ? 17.248 50.421 17.833 1.00 31.80 171 ASN A C 1
ATOM 1422 O O . ASN A 1 171 ? 17.078 49.947 16.715 1.00 31.80 171 ASN A O 1
ATOM 1426 N N . ASN A 1 172 ? 16.376 50.334 18.842 1.00 34.59 172 ASN A N 1
ATOM 1427 C CA . ASN A 1 172 ? 15.023 49.773 18.862 1.00 34.59 172 ASN A CA 1
ATOM 1428 C C . ASN A 1 172 ? 14.176 50.083 17.623 1.00 34.59 172 ASN A C 1
ATOM 1430 O O . ASN A 1 172 ? 14.142 51.228 17.195 1.00 34.59 172 ASN A O 1
ATOM 1434 N N . ASP A 1 173 ? 13.388 49.094 17.194 1.00 31.44 173 ASP A N 1
ATOM 1435 C CA . ASP A 1 173 ? 11.926 49.203 17.219 1.00 31.44 173 ASP A CA 1
ATOM 1436 C C . ASP A 1 173 ? 11.296 47.802 17.235 1.00 31.44 173 ASP A C 1
ATOM 1438 O O . ASP A 1 173 ? 11.540 46.961 16.371 1.00 31.44 173 ASP A O 1
ATOM 1442 N N . MET A 1 174 ? 10.500 47.545 18.275 1.00 38.28 174 MET A N 1
ATOM 1443 C CA . MET A 1 174 ? 9.602 46.398 18.356 1.00 38.28 174 MET A CA 1
ATOM 1444 C C . MET A 1 174 ? 8.461 46.630 17.371 1.00 38.28 174 MET A C 1
ATOM 1446 O O . MET A 1 174 ? 7.643 47.523 17.587 1.00 38.28 174 MET A O 1
ATOM 1450 N N . ASN A 1 175 ? 8.365 45.805 16.330 1.00 31.95 175 ASN A N 1
ATOM 1451 C CA . ASN A 1 175 ? 7.099 45.628 15.639 1.00 31.95 175 ASN A CA 1
ATOM 1452 C C . ASN A 1 175 ? 6.864 44.159 15.283 1.00 31.95 175 ASN A C 1
ATOM 1454 O O . ASN A 1 175 ? 7.730 43.463 14.758 1.00 31.95 175 ASN A O 1
ATOM 1458 N N . ILE A 1 176 ? 5.673 43.718 15.665 1.00 44.72 176 ILE A N 1
ATOM 1459 C CA . ILE A 1 176 ? 5.147 42.358 15.663 1.00 44.72 176 ILE A CA 1
ATOM 1460 C C . ILE A 1 176 ? 4.914 41.909 14.222 1.00 44.72 176 ILE A C 1
ATOM 1462 O O . ILE A 1 176 ? 4.064 42.482 13.548 1.00 44.72 176 ILE A O 1
ATOM 1466 N N . LEU A 1 177 ? 5.600 40.853 13.782 1.00 31.38 177 LEU A N 1
ATOM 1467 C CA . LEU A 1 177 ? 5.199 40.023 12.645 1.00 31.38 177 LEU A CA 1
ATOM 1468 C C . LEU A 1 177 ? 5.515 38.558 12.980 1.00 31.38 177 LEU A C 1
ATOM 1470 O O . LEU A 1 177 ? 6.642 38.215 13.321 1.00 31.38 177 LEU A O 1
ATOM 1474 N N . SER A 1 178 ? 4.451 37.757 12.948 1.00 33.50 178 SER A N 1
ATOM 1475 C CA . SER A 1 178 ? 4.347 36.297 13.053 1.00 33.50 178 SER A CA 1
ATOM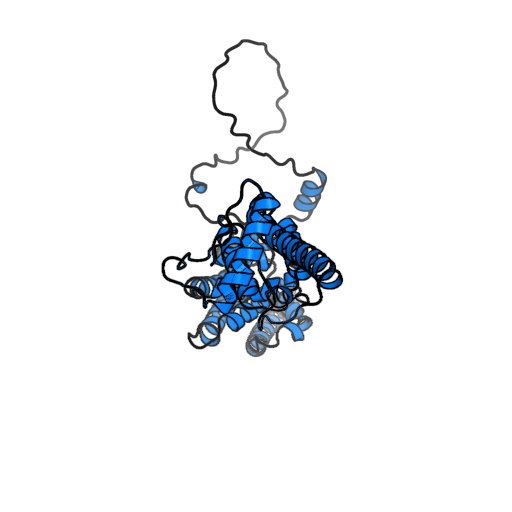 1476 C C . SER A 1 178 ? 5.650 35.499 12.918 1.00 33.50 178 SER A C 1
ATOM 1478 O O . SER A 1 178 ? 6.279 35.494 11.862 1.00 33.50 178 SER A O 1
ATOM 1480 N N . GLU A 1 179 ? 5.975 34.742 13.969 1.00 34.12 179 GLU A N 1
ATOM 1481 C CA . GLU A 1 179 ? 6.947 33.646 13.948 1.00 34.12 179 GLU A CA 1
ATOM 1482 C C . GLU A 1 179 ? 6.478 32.525 12.999 1.00 34.12 179 GLU A C 1
ATOM 1484 O O . GLU A 1 179 ? 5.903 31.525 13.425 1.00 34.12 179 GLU A O 1
ATOM 1489 N N . GLU A 1 180 ? 6.743 32.662 11.702 1.00 35.25 180 GLU A N 1
ATOM 1490 C CA . GLU A 1 180 ? 6.931 31.499 10.835 1.00 35.25 180 GLU A CA 1
ATOM 1491 C C . GLU A 1 180 ? 8.347 30.981 11.104 1.00 35.25 180 GLU A C 1
ATOM 1493 O O . GLU A 1 180 ? 9.339 31.477 10.570 1.00 35.25 180 GLU A O 1
ATOM 1498 N N . LYS A 1 181 ? 8.459 30.024 12.033 1.00 30.55 181 LYS A N 1
ATOM 1499 C CA . LYS A 1 181 ? 9.686 29.247 12.213 1.00 30.55 181 LYS A CA 1
ATOM 1500 C C . LYS A 1 181 ? 9.889 28.403 10.960 1.00 30.55 181 LYS A C 1
ATOM 1502 O O . LYS A 1 181 ? 9.368 27.296 10.860 1.00 30.55 181 LYS A O 1
ATOM 1507 N N . ASP A 1 182 ? 10.641 28.940 10.009 1.00 31.12 182 ASP A N 1
ATOM 1508 C CA . ASP A 1 182 ? 11.283 28.140 8.978 1.00 31.12 182 ASP A CA 1
ATOM 1509 C C . ASP A 1 182 ? 12.218 27.144 9.680 1.00 31.12 182 ASP A C 1
ATOM 1511 O O . ASP A 1 182 ? 13.309 27.501 10.135 1.00 31.12 182 ASP A O 1
ATOM 1515 N N . ASP A 1 183 ? 11.769 25.894 9.799 1.00 31.73 183 ASP A N 1
ATOM 1516 C CA . ASP A 1 183 ? 12.559 24.752 10.259 1.00 31.73 183 ASP A CA 1
ATOM 1517 C C . ASP A 1 183 ? 13.693 24.467 9.252 1.00 31.73 183 ASP A C 1
ATOM 1519 O O . ASP A 1 183 ? 13.654 23.522 8.458 1.00 31.73 183 ASP A O 1
ATOM 1523 N N . TYR A 1 184 ? 14.739 25.295 9.271 1.00 37.47 184 TYR A N 1
ATOM 1524 C CA . TYR A 1 184 ? 16.019 24.984 8.645 1.00 37.47 184 TYR A CA 1
ATOM 1525 C C . TYR A 1 184 ? 16.702 23.886 9.464 1.00 37.47 184 TYR A C 1
ATOM 1527 O O . TYR A 1 184 ? 17.453 24.144 10.404 1.00 37.47 184 TYR A O 1
ATOM 1535 N N . TYR A 1 185 ? 16.418 22.638 9.097 1.00 39.44 185 TYR A N 1
ATOM 1536 C CA . TYR A 1 185 ? 17.153 21.460 9.543 1.00 39.44 185 TYR A CA 1
ATOM 1537 C C . TYR A 1 185 ? 18.641 21.657 9.207 1.00 39.44 185 TYR A C 1
ATOM 1539 O O . TYR A 1 185 ? 19.019 21.684 8.034 1.00 39.44 185 TYR A O 1
ATOM 1547 N N . TYR A 1 186 ? 19.485 21.841 10.225 1.00 42.81 186 TYR A N 1
ATOM 1548 C CA . TYR A 1 186 ? 20.938 21.827 10.068 1.00 42.81 186 TYR A CA 1
ATOM 1549 C C . TYR A 1 186 ? 21.328 20.379 9.746 1.00 42.81 186 TYR A C 1
ATOM 1551 O O . TYR A 1 186 ? 21.379 19.529 10.634 1.00 42.81 186 TYR A O 1
ATOM 1559 N N . ILE A 1 187 ? 21.505 20.073 8.460 1.00 42.00 187 ILE A N 1
ATOM 1560 C CA . ILE A 1 187 ? 22.118 18.816 8.026 1.00 42.00 187 ILE A CA 1
ATOM 1561 C C . ILE A 1 187 ? 23.546 18.819 8.591 1.00 42.00 187 ILE A C 1
ATOM 1563 O O . ILE A 1 187 ? 24.220 19.852 8.592 1.00 42.00 187 ILE A O 1
ATOM 1567 N N . SER A 1 188 ? 23.976 17.702 9.179 1.00 44.06 188 SER A N 1
ATOM 1568 C CA . SER A 1 188 ? 25.322 17.588 9.745 1.00 44.06 188 SER A CA 1
ATOM 1569 C C . SER A 1 188 ? 26.364 17.824 8.646 1.00 44.06 188 SER A C 1
ATOM 1571 O O . SER A 1 188 ? 26.254 17.250 7.564 1.00 44.06 188 SER A O 1
ATOM 1573 N N . SER A 1 189 ? 27.398 18.624 8.938 1.00 49.47 189 SER A N 1
ATOM 1574 C CA . SER A 1 189 ? 28.493 18.959 8.007 1.00 49.47 189 SER A CA 1
ATOM 1575 C C . SER A 1 189 ? 29.145 17.728 7.360 1.00 49.47 189 SER A C 1
ATOM 1577 O O . SER A 1 189 ? 29.683 17.823 6.259 1.00 49.47 189 SER A O 1
ATOM 1579 N N . ASP A 1 190 ? 29.089 16.579 8.032 1.00 47.34 190 ASP A N 1
ATOM 1580 C CA . ASP A 1 190 ? 29.711 15.341 7.568 1.00 47.34 190 ASP A CA 1
ATOM 1581 C C . ASP A 1 190 ? 28.882 14.639 6.471 1.00 47.34 190 ASP A C 1
ATOM 1583 O O . ASP A 1 190 ? 29.448 14.088 5.525 1.00 47.34 190 ASP A O 1
ATOM 1587 N N . GLU A 1 191 ? 27.544 14.716 6.525 1.00 46.06 191 GLU A N 1
ATOM 1588 C CA . GLU A 1 191 ? 26.663 14.156 5.481 1.00 46.06 191 GLU A CA 1
ATOM 1589 C C . GLU A 1 191 ? 26.740 14.970 4.179 1.00 46.06 191 GLU A C 1
ATOM 1591 O O . GLU A 1 191 ? 26.682 14.411 3.077 1.00 46.06 191 GLU A O 1
ATOM 1596 N N . ASP A 1 192 ? 26.919 16.289 4.300 1.00 56.19 192 ASP A N 1
ATOM 1597 C CA . ASP A 1 192 ? 27.054 17.201 3.165 1.00 56.19 192 ASP A CA 1
ATOM 1598 C C . ASP A 1 192 ? 28.390 17.018 2.429 1.00 56.19 192 ASP A C 1
ATOM 1600 O O . ASP A 1 192 ? 28.428 17.090 1.197 1.00 56.19 192 ASP A O 1
ATOM 1604 N N . GLU A 1 193 ? 29.480 16.710 3.140 1.00 57.12 193 GLU A N 1
ATOM 1605 C CA . GLU A 1 193 ? 30.769 16.411 2.509 1.00 57.12 193 GLU A CA 1
ATOM 1606 C C . GLU A 1 193 ? 30.745 15.098 1.719 1.00 57.12 193 GLU A C 1
ATOM 1608 O O . GLU A 1 193 ? 31.254 15.048 0.597 1.00 57.12 193 GLU A O 1
ATOM 1613 N N . GLU A 1 194 ? 30.142 14.034 2.253 1.00 57.28 194 GLU A N 1
ATOM 1614 C CA . GLU A 1 194 ? 30.004 12.765 1.528 1.00 57.28 194 GLU A CA 1
ATOM 1615 C C . GLU A 1 194 ? 29.077 12.902 0.314 1.00 57.28 194 GLU A C 1
ATOM 1617 O O . GLU A 1 194 ? 29.388 12.418 -0.781 1.00 57.28 194 GLU A O 1
ATOM 1622 N N . ALA A 1 195 ? 27.962 13.622 0.465 1.00 58.91 195 ALA A N 1
ATOM 1623 C CA . ALA A 1 195 ? 27.053 13.910 -0.637 1.00 58.91 195 ALA A CA 1
ATOM 1624 C C . ALA A 1 195 ? 27.721 14.761 -1.729 1.00 58.91 195 ALA A C 1
ATOM 1626 O O . ALA A 1 195 ? 27.522 14.490 -2.918 1.00 58.91 195 ALA A O 1
ATOM 1627 N N . ALA A 1 196 ? 28.542 15.745 -1.350 1.00 62.38 196 ALA A N 1
ATOM 1628 C CA . ALA A 1 196 ? 29.311 16.568 -2.279 1.00 62.38 196 ALA A CA 1
ATOM 1629 C C . ALA A 1 196 ? 30.398 15.759 -3.003 1.00 62.38 196 ALA A C 1
ATOM 1631 O O . ALA A 1 196 ? 30.554 15.897 -4.218 1.00 62.38 196 ALA A O 1
ATOM 1632 N N . ARG A 1 197 ? 31.104 14.863 -2.297 1.00 70.12 197 ARG A N 1
ATOM 1633 C CA . ARG A 1 197 ? 32.111 13.957 -2.888 1.00 70.12 197 ARG A CA 1
ATOM 1634 C C . ARG A 1 197 ? 31.498 12.986 -3.899 1.00 70.12 197 ARG A C 1
ATOM 1636 O O . ARG A 1 197 ? 32.140 12.642 -4.891 1.00 70.12 197 ARG A O 1
ATOM 1643 N N . ASN A 1 198 ? 30.253 12.568 -3.675 1.00 66.69 198 ASN A N 1
ATOM 1644 C CA . ASN A 1 198 ? 29.555 11.598 -4.519 1.00 66.69 198 ASN A CA 1
ATOM 1645 C C . ASN A 1 198 ? 28.669 12.249 -5.596 1.00 66.69 198 ASN A C 1
ATOM 1647 O O . ASN A 1 198 ? 28.061 11.534 -6.404 1.00 66.69 198 ASN A O 1
ATOM 1651 N N . TRP A 1 199 ? 28.592 13.582 -5.635 1.00 69.56 199 TRP A N 1
ATOM 1652 C CA . TRP A 1 199 ? 27.791 14.311 -6.609 1.00 69.56 199 TRP A CA 1
ATOM 1653 C C . TRP A 1 199 ? 28.349 14.134 -8.025 1.00 69.56 199 TRP A C 1
ATOM 1655 O O . TRP A 1 199 ? 29.529 14.361 -8.296 1.00 69.56 199 TRP A O 1
ATOM 1665 N N . LYS A 1 200 ? 27.482 13.729 -8.957 1.00 54.78 200 LYS A N 1
ATOM 1666 C CA . LYS A 1 200 ? 27.794 13.627 -10.387 1.00 54.78 200 LYS A CA 1
ATOM 1667 C C . LYS A 1 200 ? 26.782 14.451 -11.179 1.00 54.78 200 LYS A C 1
ATOM 1669 O O . LYS A 1 200 ? 25.595 14.412 -10.845 1.00 54.78 200 LYS A O 1
ATOM 1674 N N . PRO A 1 201 ? 27.212 15.169 -12.230 1.00 62.19 201 PRO A N 1
ATOM 1675 C CA . PRO A 1 201 ? 26.289 15.890 -13.094 1.00 62.19 201 PRO A CA 1
ATOM 1676 C C . PRO A 1 201 ? 25.315 14.913 -13.763 1.00 62.19 201 PRO A C 1
ATOM 1678 O O . PRO A 1 201 ? 25.673 13.772 -14.070 1.00 62.19 201 PRO A O 1
ATOM 1681 N N . ALA A 1 202 ? 24.083 15.369 -14.001 1.00 54.38 202 ALA A N 1
ATOM 1682 C CA . ALA A 1 202 ? 23.081 14.571 -14.695 1.00 54.38 202 ALA A CA 1
ATOM 1683 C C . ALA A 1 202 ? 23.590 14.174 -16.098 1.00 54.38 202 ALA A C 1
ATOM 1685 O O . ALA A 1 202 ? 24.203 14.999 -16.786 1.00 54.38 202 ALA A O 1
ATOM 1686 N N . PRO A 1 203 ? 23.367 12.925 -16.536 1.00 56.38 203 PRO A N 1
ATOM 1687 C CA . PRO A 1 203 ? 23.866 12.456 -17.821 1.00 56.38 203 PRO A CA 1
ATOM 1688 C C . PRO A 1 203 ? 23.203 13.210 -18.989 1.00 56.38 203 PRO A C 1
ATOM 1690 O O . PRO A 1 203 ? 22.093 13.724 -18.880 1.00 56.38 203 PRO A O 1
ATOM 1693 N N . ILE A 1 204 ? 23.887 13.302 -20.136 1.00 53.16 204 ILE A N 1
ATOM 1694 C CA . ILE A 1 204 ? 23.465 14.119 -21.296 1.00 53.16 204 ILE A CA 1
ATOM 1695 C C . ILE A 1 204 ? 22.089 13.702 -21.852 1.00 53.16 204 ILE A C 1
ATOM 1697 O O . ILE A 1 204 ? 21.365 14.531 -22.399 1.00 53.16 204 ILE A O 1
ATOM 1701 N N . ASN A 1 205 ? 21.699 12.442 -21.675 1.00 50.34 205 ASN A N 1
ATOM 1702 C CA . ASN A 1 205 ? 20.390 11.893 -22.039 1.00 50.34 205 ASN A CA 1
ATOM 1703 C C . ASN A 1 205 ? 19.254 12.276 -21.061 1.00 50.34 205 ASN A C 1
ATOM 1705 O O . ASN A 1 205 ? 18.085 12.158 -21.426 1.00 50.34 205 ASN A O 1
ATOM 1709 N N . ALA A 1 206 ? 19.563 12.821 -19.877 1.00 49.69 206 ALA A N 1
ATOM 1710 C CA . ALA A 1 206 ? 18.583 13.420 -18.962 1.00 49.69 206 ALA A CA 1
ATOM 1711 C C . ALA A 1 206 ? 17.998 14.744 -19.496 1.00 49.69 206 ALA A C 1
ATOM 1713 O O . ALA A 1 206 ? 17.049 15.284 -18.931 1.00 49.69 206 ALA A O 1
ATOM 1714 N N . LYS A 1 207 ? 18.516 15.262 -20.622 1.00 44.34 207 LYS A N 1
ATOM 1715 C CA . LYS A 1 207 ? 18.008 16.471 -21.295 1.00 44.34 207 LYS A CA 1
ATOM 1716 C C . LYS A 1 207 ? 16.524 16.400 -21.682 1.00 44.34 207 LYS A C 1
ATOM 1718 O O . LYS A 1 207 ? 15.941 17.455 -21.918 1.00 44.34 207 LYS A O 1
ATOM 1723 N N . MET A 1 208 ? 15.915 15.211 -21.732 1.00 45.25 208 MET A N 1
ATOM 1724 C CA . MET A 1 208 ? 14.505 15.059 -22.115 1.00 45.25 208 MET A CA 1
ATOM 1725 C C . MET A 1 208 ? 13.516 15.366 -20.974 1.00 45.25 208 MET A C 1
ATOM 1727 O O . MET A 1 208 ? 12.381 15.717 -21.259 1.00 45.25 208 MET A O 1
ATOM 1731 N N . ASN A 1 209 ? 13.941 15.327 -19.706 1.00 43.41 209 ASN A N 1
ATOM 1732 C CA . ASN A 1 209 ? 13.156 15.818 -18.570 1.00 43.41 209 ASN A CA 1
ATOM 1733 C C . ASN A 1 209 ? 14.112 16.503 -17.592 1.00 43.41 209 ASN A C 1
ATOM 1735 O O . ASN A 1 209 ? 14.767 15.854 -16.780 1.00 43.41 209 ASN A O 1
ATOM 1739 N N . ARG A 1 210 ? 14.185 17.839 -17.647 1.00 43.22 210 ARG A N 1
ATOM 1740 C CA . ARG A 1 210 ? 15.061 18.682 -16.802 1.00 43.22 210 ARG A CA 1
ATOM 1741 C C . ARG A 1 210 ? 14.786 18.581 -15.287 1.00 43.22 210 ARG A C 1
ATOM 1743 O O . ARG A 1 210 ? 15.354 19.346 -14.518 1.00 43.22 210 ARG A O 1
ATOM 1750 N N . TYR A 1 211 ? 13.931 17.655 -14.856 1.00 45.88 211 TYR A N 1
ATOM 1751 C CA . TYR A 1 211 ? 13.346 17.586 -13.521 1.00 45.88 211 TYR A CA 1
ATOM 1752 C C . TYR A 1 211 ? 13.446 16.202 -12.883 1.00 45.88 211 TYR A C 1
ATOM 1754 O O . TYR A 1 211 ? 12.707 15.929 -11.936 1.00 45.88 211 TYR A O 1
ATOM 1762 N N . ILE A 1 212 ? 14.345 15.328 -13.355 1.00 50.44 212 ILE A N 1
ATOM 1763 C CA . ILE A 1 212 ? 14.649 14.102 -12.611 1.00 50.44 212 ILE A CA 1
ATOM 1764 C C . ILE A 1 212 ? 15.359 14.520 -11.325 1.00 50.44 212 ILE A C 1
ATOM 1766 O O . ILE A 1 212 ? 16.575 14.699 -11.259 1.00 50.44 212 ILE A O 1
ATOM 1770 N N . SER A 1 213 ? 14.546 14.772 -10.306 1.00 52.88 213 SER A N 1
ATOM 1771 C CA . SER A 1 213 ? 14.990 15.200 -8.998 1.00 52.88 213 SER A CA 1
ATOM 1772 C C . SER A 1 213 ? 15.892 14.113 -8.434 1.00 52.88 213 SER A C 1
ATOM 1774 O O . SER A 1 213 ? 15.510 12.944 -8.384 1.00 52.88 213 SER A O 1
ATOM 1776 N N . THR A 1 214 ? 17.068 14.488 -7.941 1.00 53.22 214 THR A N 1
ATOM 1777 C CA . THR A 1 214 ? 17.949 13.614 -7.146 1.00 53.22 214 THR A CA 1
ATOM 1778 C C . THR A 1 214 ? 17.209 12.944 -5.978 1.00 53.22 214 THR A C 1
ATOM 1780 O O . THR A 1 214 ? 17.649 11.917 -5.468 1.00 53.22 214 THR A O 1
ATOM 1783 N N . LYS A 1 215 ? 16.041 13.477 -5.593 1.00 53.22 215 LYS A N 1
ATOM 1784 C CA . LYS A 1 215 ? 15.113 12.908 -4.610 1.00 53.22 215 LYS A CA 1
ATOM 1785 C C . LYS A 1 215 ? 14.372 11.661 -5.109 1.00 53.22 215 LYS A C 1
ATOM 1787 O O . LYS A 1 215 ? 14.096 10.786 -4.302 1.00 53.22 215 LYS A O 1
ATOM 1792 N N . PHE A 1 216 ? 14.100 11.526 -6.411 1.00 57.75 216 PHE A N 1
ATOM 1793 C CA . PHE A 1 216 ? 13.498 10.309 -6.981 1.00 57.75 216 PHE A CA 1
ATOM 1794 C C . PHE A 1 216 ? 14.460 9.114 -6.886 1.00 57.75 216 PHE A C 1
ATOM 1796 O O . PHE A 1 216 ? 14.031 7.993 -6.620 1.00 57.75 216 PHE A O 1
ATOM 1803 N N . LEU A 1 217 ? 15.767 9.370 -7.014 1.00 57.59 217 LEU A N 1
ATOM 1804 C CA . LEU A 1 217 ? 16.829 8.370 -6.847 1.00 57.59 217 LEU A CA 1
ATOM 1805 C C . LEU A 1 217 ? 16.986 7.892 -5.401 1.00 57.59 217 LEU A C 1
ATOM 1807 O O . LEU A 1 217 ? 17.358 6.744 -5.181 1.00 57.59 217 LEU A O 1
ATOM 1811 N N . LYS A 1 218 ? 16.680 8.761 -4.433 1.00 62.41 218 LYS A N 1
ATOM 1812 C CA . LYS A 1 218 ? 16.674 8.444 -2.998 1.00 62.41 218 LYS A CA 1
ATOM 1813 C C . LYS A 1 218 ? 15.308 7.973 -2.487 1.00 62.41 218 LYS A C 1
ATOM 1815 O O . LYS A 1 218 ? 15.164 7.751 -1.294 1.00 62.41 218 LYS A O 1
ATOM 1820 N N . SER A 1 219 ? 14.293 7.884 -3.349 1.00 69.06 219 SER A N 1
ATOM 1821 C CA . SER A 1 219 ? 12.941 7.523 -2.921 1.00 69.06 219 SER A CA 1
ATOM 1822 C C . SER A 1 219 ? 12.729 6.018 -2.955 1.00 69.06 219 SER A C 1
ATOM 1824 O O . SER A 1 219 ? 13.071 5.360 -3.937 1.00 69.06 219 SER A O 1
ATOM 1826 N N . ASP A 1 220 ? 12.111 5.466 -1.920 1.00 78.31 220 ASP A N 1
ATOM 1827 C CA . ASP A 1 220 ? 11.796 4.038 -1.864 1.00 78.31 220 ASP A CA 1
ATOM 1828 C C . ASP A 1 220 ? 10.644 3.664 -2.798 1.00 78.31 220 ASP A C 1
ATOM 1830 O O . ASP A 1 220 ? 9.931 4.522 -3.342 1.00 78.31 220 ASP A O 1
ATOM 1834 N N . ILE A 1 221 ? 10.460 2.362 -3.023 1.00 83.56 221 ILE A N 1
ATOM 1835 C CA . ILE A 1 221 ? 9.385 1.869 -3.891 1.00 83.56 221 ILE A CA 1
ATOM 1836 C C . ILE A 1 221 ? 8.041 2.275 -3.288 1.00 83.56 221 ILE A C 1
ATOM 1838 O O . ILE A 1 221 ? 7.174 2.778 -4.003 1.00 83.56 221 ILE A O 1
ATOM 1842 N N . ILE A 1 222 ? 7.898 2.166 -1.965 1.00 82.81 222 ILE A N 1
ATOM 1843 C CA . ILE A 1 222 ? 6.682 2.591 -1.270 1.00 82.81 222 ILE A CA 1
ATOM 1844 C C . ILE A 1 222 ? 6.445 4.097 -1.438 1.00 82.81 222 ILE A C 1
ATOM 1846 O O . ILE A 1 222 ? 5.308 4.529 -1.603 1.00 82.81 222 ILE A O 1
ATOM 1850 N N . SER A 1 223 ? 7.493 4.926 -1.444 1.00 79.38 223 SER A N 1
ATOM 1851 C CA . SER A 1 223 ? 7.341 6.373 -1.659 1.00 79.38 223 SER A CA 1
ATOM 1852 C C . SER A 1 223 ? 6.870 6.647 -3.086 1.00 79.38 223 SER A C 1
ATOM 1854 O O . SER A 1 223 ? 5.962 7.442 -3.305 1.00 79.38 223 SER A O 1
ATOM 1856 N N . THR A 1 224 ? 7.388 5.890 -4.054 1.00 81.06 224 THR A N 1
ATOM 1857 C CA . THR A 1 224 ? 6.916 5.924 -5.444 1.00 81.06 224 THR A CA 1
ATOM 1858 C C . THR A 1 224 ? 5.445 5.503 -5.568 1.00 81.06 224 THR A C 1
ATOM 1860 O O . THR A 1 224 ? 4.721 6.107 -6.358 1.00 81.06 224 THR A O 1
ATOM 1863 N N . LEU A 1 225 ? 4.995 4.503 -4.798 1.00 83.69 225 LEU A N 1
ATOM 1864 C CA . LEU A 1 225 ? 3.609 4.010 -4.788 1.00 83.69 225 LEU A CA 1
ATOM 1865 C C . LEU A 1 225 ? 2.637 4.991 -4.115 1.00 83.69 225 LEU A C 1
ATOM 1867 O O . LEU A 1 225 ? 1.582 5.279 -4.672 1.00 83.69 225 LEU A O 1
ATOM 1871 N N . VAL A 1 226 ? 3.003 5.557 -2.962 1.00 81.81 226 VAL A N 1
ATOM 1872 C CA . VAL A 1 226 ? 2.184 6.558 -2.249 1.00 81.81 226 VAL A CA 1
ATOM 1873 C C . VAL A 1 226 ? 2.036 7.837 -3.085 1.00 81.81 226 VAL A C 1
ATOM 1875 O O . VAL A 1 226 ? 0.951 8.414 -3.163 1.00 81.81 226 VAL A O 1
ATOM 1878 N N . ASN A 1 227 ? 3.082 8.229 -3.819 1.00 78.31 227 ASN A N 1
ATOM 1879 C CA . ASN A 1 227 ? 3.035 9.376 -4.731 1.00 78.31 227 ASN A CA 1
ATOM 1880 C C . ASN A 1 227 ? 2.097 9.190 -5.933 1.00 78.31 227 ASN A C 1
ATOM 1882 O O . ASN A 1 227 ? 1.748 10.176 -6.582 1.00 78.31 227 ASN A O 1
ATOM 1886 N N . ILE A 1 228 ? 1.668 7.963 -6.253 1.00 78.25 228 ILE A N 1
ATOM 1887 C CA . ILE A 1 228 ? 0.655 7.751 -7.298 1.00 78.25 228 ILE A CA 1
ATOM 1888 C C . ILE A 1 228 ? -0.658 8.418 -6.890 1.00 78.25 228 ILE A C 1
ATOM 1890 O O . ILE A 1 228 ? -1.293 9.041 -7.733 1.00 78.25 228 ILE A O 1
ATOM 1894 N N . TYR A 1 229 ? -1.027 8.358 -5.613 1.00 69.06 229 TYR A N 1
ATOM 1895 C CA . TYR A 1 229 ? -2.287 8.917 -5.114 1.00 69.06 229 TYR A CA 1
ATOM 1896 C C . TYR A 1 229 ? -2.169 10.345 -4.585 1.00 69.06 229 TYR A C 1
ATOM 1898 O O . TYR A 1 229 ? -3.156 11.068 -4.546 1.00 69.06 229 TYR A O 1
ATOM 1906 N N . GLY A 1 230 ? -0.955 10.794 -4.273 1.00 67.69 230 GLY A N 1
ATOM 1907 C CA . GLY A 1 230 ? -0.686 12.206 -4.014 1.00 67.69 230 GLY A CA 1
ATOM 1908 C C . GLY A 1 230 ? -0.849 12.638 -2.560 1.00 67.69 230 GLY A C 1
ATOM 1909 O O . GLY A 1 230 ? -0.533 13.778 -2.247 1.00 67.69 230 GLY A O 1
ATOM 1910 N N . SER A 1 231 ? -1.255 11.771 -1.627 1.00 78.94 231 SER A N 1
ATOM 1911 C CA . SER A 1 231 ? -1.124 12.108 -0.205 1.00 78.94 231 SER A CA 1
ATOM 1912 C C . SER A 1 231 ? -0.909 10.898 0.700 1.00 78.94 231 SER A C 1
ATOM 1914 O O . SER A 1 231 ? -1.525 9.846 0.548 1.00 78.94 231 SER A O 1
ATOM 1916 N N . GLN A 1 232 ? -0.059 11.091 1.707 1.00 82.12 232 GLN A N 1
ATOM 1917 C CA . GLN A 1 232 ? 0.099 10.173 2.836 1.00 82.12 232 GLN A CA 1
ATOM 1918 C C . GLN A 1 232 ? -1.195 10.051 3.655 1.00 82.12 232 GLN A C 1
ATOM 1920 O O . GLN A 1 232 ? -1.495 8.979 4.166 1.00 82.12 232 GLN A O 1
ATOM 1925 N N . LYS A 1 233 ? -1.976 11.135 3.762 1.00 83.62 233 LYS A N 1
ATOM 1926 C CA . LYS A 1 233 ? -3.232 11.146 4.523 1.00 83.62 233 LYS A CA 1
ATOM 1927 C C . LYS A 1 233 ? -4.242 10.146 3.957 1.00 83.62 233 LYS A C 1
ATOM 1929 O O . LYS A 1 233 ? -4.756 9.341 4.715 1.00 83.62 233 LYS A O 1
ATOM 1934 N N . GLN A 1 234 ? -4.439 10.120 2.636 1.00 85.62 234 GLN A N 1
ATOM 1935 C CA . GLN A 1 234 ? -5.330 9.145 1.988 1.00 85.62 234 GLN A CA 1
ATOM 1936 C C . GLN A 1 234 ? -4.894 7.698 2.226 1.00 85.62 234 GLN A C 1
ATOM 1938 O O . GLN A 1 234 ? -5.740 6.837 2.431 1.00 85.62 234 GLN A O 1
ATOM 1943 N N . PHE A 1 235 ? -3.584 7.427 2.237 1.00 86.94 235 PHE A N 1
ATOM 1944 C CA . PHE A 1 235 ? -3.075 6.093 2.557 1.00 86.94 235 PHE A CA 1
ATOM 1945 C C . PHE A 1 235 ? -3.466 5.665 3.980 1.00 86.94 235 PHE A C 1
ATOM 1947 O O . PHE A 1 235 ? -3.915 4.541 4.180 1.00 86.94 235 PHE A O 1
ATOM 1954 N N . LEU A 1 236 ? -3.329 6.564 4.959 1.00 88.44 236 LEU A N 1
ATOM 1955 C CA . LEU A 1 236 ? -3.673 6.281 6.355 1.00 88.44 236 LEU A CA 1
ATOM 1956 C C . LEU A 1 236 ? -5.187 6.158 6.564 1.00 88.44 236 LEU A C 1
ATOM 1958 O O . LEU A 1 236 ? -5.619 5.260 7.279 1.00 88.44 236 LEU A O 1
ATOM 1962 N N . THR A 1 237 ? -5.991 6.996 5.905 1.00 88.38 237 THR A N 1
ATOM 1963 C CA . THR A 1 237 ? -7.458 6.897 5.945 1.00 88.38 237 THR A CA 1
ATOM 1964 C C . THR A 1 237 ? -7.954 5.585 5.335 1.00 88.38 237 THR A C 1
ATOM 1966 O O . THR A 1 237 ? -8.781 4.906 5.932 1.00 88.38 237 THR A O 1
ATOM 1969 N N . GLU A 1 238 ? -7.417 5.163 4.189 1.00 88.62 238 GLU A N 1
ATOM 1970 C CA . GLU A 1 238 ? -7.780 3.863 3.608 1.00 88.62 238 GLU A CA 1
ATOM 1971 C C . GLU A 1 238 ? -7.314 2.693 4.481 1.00 88.62 238 GLU A C 1
ATOM 1973 O O . GLU A 1 238 ? -8.041 1.715 4.632 1.00 88.62 238 GLU A O 1
ATOM 1978 N N . TYR A 1 239 ? -6.136 2.787 5.107 1.00 89.81 239 TYR A N 1
ATOM 1979 C CA . TYR A 1 239 ? -5.687 1.757 6.044 1.00 89.81 239 TYR A CA 1
ATOM 1980 C C . TYR A 1 239 ? -6.592 1.678 7.279 1.00 89.81 239 TYR A C 1
ATOM 1982 O O . TYR A 1 239 ? -6.934 0.577 7.700 1.00 89.81 239 TYR A O 1
ATOM 1990 N N . ARG A 1 240 ? -7.063 2.818 7.800 1.00 89.75 240 ARG A N 1
ATOM 1991 C CA . ARG A 1 240 ? -8.094 2.872 8.846 1.00 89.75 240 ARG A CA 1
ATOM 1992 C C . ARG A 1 240 ? -9.371 2.144 8.425 1.00 89.75 240 ARG A C 1
ATOM 1994 O O . ARG A 1 240 ? -9.870 1.326 9.191 1.00 89.75 240 ARG A O 1
ATOM 2001 N N . ASN A 1 241 ? -9.855 2.384 7.209 1.00 88.88 241 ASN A N 1
ATOM 2002 C CA . ASN A 1 241 ? -11.050 1.715 6.685 1.00 88.88 241 ASN A CA 1
ATOM 2003 C C . ASN A 1 241 ? -10.830 0.207 6.512 1.00 88.88 241 ASN A C 1
ATOM 2005 O O . ASN A 1 241 ? -11.701 -0.605 6.802 1.00 88.88 241 ASN A O 1
ATOM 2009 N N . MET A 1 242 ? -9.638 -0.201 6.075 1.00 87.69 242 MET A N 1
ATOM 2010 C CA . MET A 1 242 ? -9.293 -1.621 5.995 1.00 87.69 242 MET A CA 1
ATOM 2011 C C . MET A 1 242 ? -9.175 -2.269 7.377 1.00 87.69 242 MET A C 1
ATOM 2013 O O . MET A 1 242 ? -9.515 -3.442 7.524 1.00 87.69 242 MET A O 1
ATOM 2017 N N . LEU A 1 243 ? -8.693 -1.535 8.383 1.00 87.81 243 LEU A N 1
ATOM 2018 C CA . LEU A 1 243 ? -8.621 -2.004 9.763 1.00 87.81 243 LEU A CA 1
ATOM 2019 C C . LEU A 1 243 ? -10.026 -2.161 10.355 1.00 87.81 243 LEU A C 1
ATOM 2021 O O . LEU A 1 243 ? -10.302 -3.193 10.965 1.00 87.81 243 LEU A O 1
ATOM 2025 N N . SER A 1 244 ? -10.926 -1.196 10.127 1.00 87.69 244 SER A N 1
ATOM 2026 C CA . SER A 1 244 ? -12.316 -1.289 10.586 1.00 87.69 244 SER A CA 1
ATOM 2027 C C . SER A 1 244 ? -13.042 -2.476 9.950 1.00 87.69 244 SER A C 1
ATOM 2029 O O . SER A 1 244 ? -13.591 -3.309 10.671 1.00 87.69 244 SER A O 1
ATOM 2031 N N . GLU A 1 245 ? -12.941 -2.644 8.627 1.00 86.44 245 GLU A N 1
ATOM 2032 C CA . GLU A 1 245 ? -13.478 -3.810 7.912 1.00 86.44 245 GLU A CA 1
ATOM 2033 C C . GLU A 1 245 ? -12.895 -5.131 8.456 1.00 86.44 245 GLU A C 1
ATOM 2035 O O . GLU A 1 245 ? -13.611 -6.126 8.593 1.00 86.44 245 GLU A O 1
ATOM 2040 N N . ARG A 1 246 ? -11.599 -5.169 8.787 1.00 85.88 246 ARG A N 1
ATOM 2041 C CA . ARG A 1 246 ? -10.918 -6.379 9.277 1.00 85.88 246 ARG A CA 1
ATOM 2042 C C . ARG A 1 246 ? -11.364 -6.781 10.675 1.00 85.88 246 ARG A C 1
ATOM 2044 O O . ARG A 1 246 ? -11.589 -7.968 10.897 1.00 85.88 246 ARG A O 1
ATOM 2051 N N . VAL A 1 247 ? -11.498 -5.818 11.583 1.00 84.94 247 VAL A N 1
ATOM 2052 C CA . VAL A 1 247 ? -11.954 -6.038 12.965 1.00 84.94 247 VAL A CA 1
ATOM 2053 C C . VAL A 1 247 ? -13.395 -6.542 12.991 1.00 84.94 247 VAL A C 1
ATOM 2055 O O . VAL A 1 247 ? -13.703 -7.453 13.751 1.00 84.94 247 VAL A O 1
ATOM 2058 N N . LEU A 1 248 ? -14.267 -5.989 12.143 1.00 82.06 248 LEU A N 1
ATOM 2059 C CA . LEU A 1 248 ? -15.674 -6.394 12.086 1.00 82.06 248 LEU A CA 1
ATOM 2060 C C . LEU A 1 248 ? -15.860 -7.792 11.477 1.00 82.06 248 LEU A C 1
ATOM 2062 O O . LEU A 1 248 ? -16.727 -8.545 11.914 1.00 82.06 248 LEU A O 1
ATOM 2066 N N . ASN A 1 249 ? -15.042 -8.158 10.484 1.00 83.00 249 ASN A N 1
ATOM 2067 C CA . ASN A 1 249 ? -15.190 -9.430 9.772 1.00 83.00 249 ASN A CA 1
ATOM 2068 C C . ASN A 1 249 ? -14.410 -10.599 10.396 1.00 83.00 249 ASN A C 1
ATOM 2070 O O . ASN A 1 249 ? -14.793 -11.757 10.214 1.00 83.00 249 ASN A O 1
ATOM 2074 N N . SER A 1 250 ? -13.305 -10.335 11.098 1.00 74.88 250 SER A N 1
ATOM 2075 C CA . SER A 1 250 ? -12.399 -11.386 11.581 1.00 74.88 250 SER A CA 1
ATOM 2076 C C . SER A 1 250 ? -12.678 -11.724 13.042 1.00 74.88 250 SER A C 1
ATOM 2078 O O . SER A 1 250 ? -12.548 -10.874 13.915 1.00 74.88 250 SER A O 1
ATOM 2080 N N . ARG A 1 251 ? -13.003 -12.992 13.328 1.00 62.06 251 ARG A N 1
ATOM 2081 C CA . ARG A 1 251 ? -13.124 -13.496 14.709 1.00 62.06 251 ARG A CA 1
ATOM 2082 C C . ARG A 1 251 ? -11.780 -13.597 15.433 1.00 62.06 251 ARG A C 1
ATOM 2084 O O . ARG A 1 251 ? -11.732 -13.340 16.630 1.00 62.06 251 ARG A O 1
ATOM 2091 N N . ASP A 1 252 ? -10.715 -13.921 14.702 1.00 65.44 252 ASP A N 1
ATOM 2092 C CA . ASP A 1 252 ? -9.360 -14.087 15.232 1.00 65.44 252 ASP A CA 1
ATOM 2093 C C . ASP A 1 252 ? -8.492 -12.913 14.774 1.00 65.44 252 ASP A C 1
ATOM 2095 O O . ASP A 1 252 ? -7.728 -12.993 13.810 1.00 65.44 252 ASP A O 1
ATOM 2099 N N . PHE A 1 253 ? -8.675 -11.770 15.427 1.00 71.44 253 PHE A N 1
ATOM 2100 C CA . PHE A 1 253 ? -7.904 -10.574 15.127 1.00 71.44 253 PHE A CA 1
ATOM 2101 C C . PHE A 1 253 ? -6.539 -10.632 15.826 1.00 71.44 253 PHE A C 1
ATOM 2103 O O . PHE A 1 253 ? -6.456 -10.604 17.055 1.00 71.44 253 PHE A O 1
ATOM 2110 N N . ASN A 1 254 ? -5.457 -10.696 15.046 1.00 79.69 254 ASN A N 1
ATOM 2111 C CA . ASN A 1 254 ? -4.100 -10.648 15.585 1.00 79.69 254 ASN A CA 1
ATOM 2112 C C . ASN A 1 254 ? -3.689 -9.194 15.870 1.00 79.69 254 ASN A C 1
ATOM 2114 O O . ASN A 1 254 ? -3.139 -8.498 15.014 1.00 79.69 254 ASN A O 1
ATOM 2118 N N . LEU A 1 255 ? -3.955 -8.757 17.101 1.00 82.88 255 LEU A N 1
ATOM 2119 C CA . LEU A 1 255 ? -3.615 -7.426 17.599 1.00 82.88 255 LEU A CA 1
ATOM 2120 C C . LEU A 1 255 ? -2.106 -7.130 17.545 1.00 82.88 255 LEU A C 1
ATOM 2122 O O . LEU A 1 255 ? -1.717 -5.979 17.341 1.00 82.88 255 LEU A O 1
ATOM 2126 N N . ASP A 1 256 ? -1.257 -8.147 17.708 1.00 84.06 256 ASP A N 1
ATOM 2127 C CA . ASP A 1 256 ? 0.197 -7.975 17.714 1.00 84.06 256 ASP A CA 1
ATOM 2128 C C . ASP A 1 256 ? 0.730 -7.620 16.324 1.00 84.06 256 ASP A C 1
ATOM 2130 O O . ASP A 1 256 ? 1.615 -6.771 16.209 1.00 84.06 256 ASP A O 1
ATOM 2134 N N . ASN A 1 257 ? 0.154 -8.198 15.265 1.00 85.56 257 ASN A N 1
ATOM 2135 C CA . ASN A 1 257 ? 0.517 -7.851 13.891 1.00 85.56 257 ASN A CA 1
ATOM 2136 C C . ASN A 1 257 ? 0.159 -6.390 13.579 1.00 85.56 257 ASN A C 1
ATOM 2138 O O . ASN A 1 257 ? 1.002 -5.612 13.144 1.00 85.56 257 ASN A O 1
ATOM 2142 N N . GLU A 1 258 ? -1.064 -5.961 13.901 1.00 86.44 258 GLU A N 1
ATOM 2143 C CA . GLU A 1 258 ? -1.467 -4.568 13.655 1.00 86.44 258 GLU A CA 1
ATOM 2144 C C . GLU A 1 258 ? -0.674 -3.564 14.491 1.00 86.44 258 GLU A C 1
ATOM 2146 O O . GLU A 1 258 ? -0.398 -2.451 14.039 1.00 86.44 258 GLU A O 1
ATOM 2151 N N . ARG A 1 259 ? -0.234 -3.963 15.688 1.00 87.75 259 ARG A N 1
ATOM 2152 C CA . ARG A 1 259 ? 0.698 -3.165 16.481 1.00 87.75 259 ARG A CA 1
ATOM 2153 C C . ARG A 1 259 ? 2.045 -3.003 15.773 1.00 87.75 259 ARG A C 1
ATOM 2155 O O . ARG A 1 259 ? 2.537 -1.878 15.700 1.00 87.75 259 ARG A O 1
ATOM 2162 N N . GLN A 1 260 ? 2.621 -4.079 15.237 1.00 86.62 260 GLN A N 1
ATOM 2163 C CA . GLN A 1 260 ? 3.870 -4.008 14.467 1.00 86.62 260 GLN A CA 1
ATOM 2164 C C . GLN A 1 260 ? 3.703 -3.153 13.203 1.00 86.62 260 GLN A C 1
ATOM 2166 O O . GLN A 1 260 ? 4.524 -2.273 12.943 1.00 86.62 260 GLN A O 1
ATOM 2171 N N . ASN A 1 261 ? 2.603 -3.339 12.469 1.00 87.69 261 ASN A N 1
ATOM 2172 C CA . ASN A 1 261 ? 2.259 -2.536 11.294 1.00 87.69 261 ASN A CA 1
ATOM 2173 C C . ASN A 1 261 ? 2.212 -1.046 11.638 1.00 87.69 261 ASN A C 1
ATOM 2175 O O . ASN A 1 261 ? 2.798 -0.217 10.941 1.00 87.69 261 ASN A O 1
ATOM 2179 N N . LYS A 1 262 ? 1.565 -0.699 12.752 1.00 88.44 262 LYS A N 1
ATOM 2180 C CA . LYS A 1 262 ? 1.483 0.672 13.257 1.00 88.44 262 LYS A CA 1
ATOM 2181 C C . LYS A 1 262 ? 2.850 1.241 13.632 1.00 88.44 262 LYS A C 1
ATOM 2183 O O . LYS A 1 262 ? 3.136 2.378 13.272 1.00 88.44 262 LYS A O 1
ATOM 2188 N N . GLU A 1 263 ? 3.711 0.471 14.293 1.00 86.56 263 GLU A N 1
ATOM 2189 C CA . GLU A 1 263 ? 5.081 0.893 14.626 1.00 86.56 263 GLU A CA 1
ATOM 2190 C C . GLU A 1 263 ? 5.913 1.175 13.361 1.00 86.56 263 GLU A C 1
ATOM 2192 O O . GLU A 1 263 ? 6.598 2.196 13.276 1.00 86.56 263 GLU A O 1
ATOM 2197 N N . LEU A 1 264 ? 5.794 0.340 12.326 1.00 85.06 264 LEU A N 1
ATOM 2198 C CA . LEU A 1 264 ? 6.438 0.576 11.030 1.00 85.06 264 LEU A CA 1
ATOM 2199 C C . LEU A 1 264 ? 5.879 1.818 10.323 1.00 85.06 264 LEU A C 1
ATOM 2201 O O . LEU A 1 264 ? 6.631 2.626 9.773 1.00 85.06 264 LEU A O 1
ATOM 2205 N N . LEU A 1 265 ? 4.561 2.016 10.368 1.00 85.56 265 LEU A N 1
ATOM 2206 C CA . LEU A 1 265 ? 3.935 3.222 9.832 1.00 85.56 265 LEU A CA 1
ATOM 2207 C C . LEU A 1 265 ? 4.390 4.473 10.590 1.00 85.56 265 LEU A C 1
ATOM 2209 O O . LEU A 1 265 ? 4.641 5.492 9.953 1.00 85.56 265 LEU A O 1
ATOM 2213 N N . GLU A 1 266 ? 4.572 4.414 11.910 1.00 86.06 266 GLU A N 1
ATOM 2214 C CA . GLU A 1 266 ? 5.122 5.527 12.692 1.00 86.06 266 GLU A CA 1
ATOM 2215 C C . GLU A 1 266 ? 6.549 5.886 12.289 1.00 86.06 266 GLU A C 1
ATOM 2217 O O . GLU A 1 266 ? 6.855 7.074 12.160 1.00 86.06 266 GLU A O 1
ATOM 2222 N N . MET A 1 267 ? 7.406 4.882 12.074 1.00 82.50 267 MET A N 1
ATOM 2223 C CA . MET A 1 267 ? 8.791 5.090 11.635 1.00 82.50 267 MET A CA 1
ATOM 2224 C C . MET A 1 267 ? 8.851 5.845 10.309 1.00 82.50 267 MET A C 1
ATOM 2226 O O . MET A 1 267 ? 9.688 6.730 10.119 1.00 82.50 267 MET A O 1
ATOM 2230 N N . ARG A 1 268 ? 7.928 5.531 9.400 1.00 78.31 268 ARG A N 1
ATOM 2231 C CA . ARG A 1 268 ? 7.894 6.132 8.072 1.00 78.31 268 ARG A CA 1
ATOM 2232 C C . ARG A 1 268 ? 7.195 7.482 8.065 1.00 78.31 268 ARG A C 1
ATOM 2234 O O . ARG A 1 268 ? 7.767 8.489 7.669 1.00 78.31 268 ARG A O 1
ATOM 2241 N N . PHE A 1 269 ? 5.941 7.504 8.483 1.00 81.50 269 PHE A N 1
ATOM 2242 C CA . PHE A 1 269 ? 5.024 8.627 8.316 1.00 81.50 269 PHE A CA 1
ATOM 2243 C C . PHE A 1 269 ? 5.072 9.638 9.467 1.00 81.50 269 PHE A C 1
ATOM 2245 O O . PHE A 1 269 ? 4.609 10.773 9.310 1.00 81.50 269 PHE A O 1
ATOM 2252 N N . GLY A 1 270 ? 5.685 9.254 10.587 1.00 81.94 270 GLY A N 1
ATOM 2253 C CA . GLY A 1 270 ? 5.801 10.057 11.792 1.00 81.94 270 GLY A CA 1
ATOM 2254 C C . GLY A 1 270 ? 4.578 9.928 12.699 1.00 81.94 270 GLY A C 1
ATOM 2255 O O . GLY A 1 270 ? 3.432 9.864 12.242 1.00 81.94 270 GLY A O 1
ATOM 2256 N N . LYS A 1 271 ? 4.831 9.968 14.012 1.00 79.38 271 LYS A N 1
ATOM 2257 C CA . LYS A 1 271 ? 3.833 9.768 15.078 1.00 79.38 271 LYS A CA 1
ATOM 2258 C C . LYS A 1 271 ? 2.612 10.680 14.975 1.00 79.38 271 LYS A C 1
ATOM 2260 O O . LYS A 1 271 ? 1.496 10.231 15.197 1.00 79.38 271 LYS A O 1
ATOM 2265 N N . ALA A 1 272 ? 2.806 11.939 14.575 1.00 82.25 272 ALA A N 1
ATOM 2266 C CA . ALA A 1 272 ? 1.721 12.916 14.475 1.00 82.25 272 ALA A CA 1
ATOM 2267 C C . ALA A 1 272 ? 0.621 12.507 13.479 1.00 82.25 272 ALA A C 1
ATOM 2269 O O . ALA A 1 272 ? -0.530 12.882 13.656 1.00 82.25 272 ALA A O 1
ATOM 2270 N N . SER A 1 273 ? 0.967 11.744 12.438 1.00 80.25 273 SER A N 1
ATOM 2271 C CA . SER A 1 273 ? -0.003 11.308 11.425 1.00 80.25 273 SER A CA 1
ATOM 2272 C C . SER A 1 273 ? -0.695 9.985 11.762 1.00 80.25 273 SER A C 1
ATOM 2274 O O . SER A 1 273 ? -1.749 9.700 11.210 1.00 80.25 273 SER A O 1
ATOM 2276 N N . VAL A 1 274 ? -0.115 9.191 12.667 1.00 84.00 274 VAL A N 1
ATOM 2277 C CA . VAL A 1 274 ? -0.567 7.832 13.025 1.00 84.00 274 VAL A CA 1
ATOM 2278 C C . VAL A 1 274 ? -1.368 7.831 14.341 1.00 84.00 274 VAL A C 1
ATOM 2280 O O . VAL A 1 274 ? -1.797 6.780 14.809 1.00 84.00 274 VAL A O 1
ATOM 2283 N N . GLY A 1 275 ? -1.622 9.008 14.926 1.00 86.00 275 GLY A N 1
ATOM 2284 C CA . GLY A 1 275 ? -2.368 9.150 16.181 1.00 86.00 275 GLY A CA 1
ATOM 2285 C C . GLY A 1 275 ? -3.747 8.483 16.152 1.00 86.00 275 GLY A C 1
ATOM 2286 O O . GLY A 1 275 ? -4.094 7.772 17.090 1.00 86.00 275 GLY A O 1
ATOM 2287 N N . ASP A 1 276 ? -4.486 8.615 15.050 1.00 87.06 276 ASP A N 1
ATOM 2288 C CA . ASP A 1 276 ? -5.829 8.032 14.923 1.00 87.06 276 ASP A CA 1
ATOM 2289 C C . ASP A 1 276 ? -5.793 6.495 14.985 1.00 87.06 276 ASP A C 1
ATOM 2291 O O . ASP A 1 276 ? -6.574 5.869 15.699 1.00 87.06 276 ASP A O 1
ATOM 2295 N N . LEU A 1 277 ? -4.822 5.878 14.303 1.00 87.75 277 LEU A N 1
ATOM 2296 C CA . LEU A 1 277 ? -4.617 4.425 14.313 1.00 87.75 277 LEU A CA 1
ATOM 2297 C C . LEU A 1 277 ? -4.161 3.927 15.690 1.00 87.75 277 LEU A C 1
ATOM 2299 O O . LEU A 1 277 ? -4.505 2.820 16.099 1.00 87.75 277 LEU A O 1
ATOM 2303 N N . GLU A 1 278 ? -3.406 4.742 16.433 1.00 88.81 278 GLU A N 1
ATOM 2304 C CA . GLU A 1 278 ? -3.037 4.425 17.812 1.00 88.81 278 GLU A CA 1
ATOM 2305 C C . GLU A 1 278 ? -4.250 4.341 18.729 1.00 88.81 278 GLU A C 1
ATOM 2307 O O . GLU A 1 278 ? -4.321 3.429 19.555 1.00 88.81 278 GLU A O 1
ATOM 2312 N N . VAL A 1 279 ? -5.190 5.276 18.588 1.00 89.50 279 VAL A N 1
ATOM 2313 C CA . VAL A 1 279 ? -6.431 5.256 19.362 1.00 89.50 279 VAL A CA 1
ATOM 2314 C C . VAL A 1 279 ? -7.243 4.012 19.011 1.00 89.50 279 VAL A C 1
ATOM 2316 O O . VAL A 1 279 ? -7.630 3.287 19.924 1.00 89.50 279 VAL A O 1
ATOM 2319 N N . MET A 1 280 ? -7.387 3.680 17.723 1.00 89.06 280 MET A N 1
ATOM 2320 C CA . MET A 1 280 ? -8.094 2.464 17.295 1.00 89.06 280 MET A CA 1
ATOM 2321 C C . MET A 1 280 ? -7.480 1.183 17.873 1.00 89.06 280 MET A C 1
ATOM 2323 O O . MET A 1 280 ? -8.192 0.353 18.433 1.00 89.06 280 MET A O 1
ATOM 2327 N N . ILE A 1 281 ? -6.156 1.016 17.790 1.00 89.81 281 ILE A N 1
ATOM 2328 C CA . ILE A 1 281 ? -5.483 -0.162 18.357 1.00 89.81 281 ILE A CA 1
ATOM 2329 C C . ILE A 1 281 ? -5.672 -0.198 19.873 1.00 89.81 281 ILE A C 1
ATOM 2331 O O . ILE A 1 281 ? -5.988 -1.252 20.421 1.00 89.81 281 ILE A O 1
ATOM 2335 N N . ARG A 1 282 ? -5.522 0.945 20.556 1.00 90.25 282 ARG A N 1
ATOM 2336 C CA . ARG A 1 282 ? -5.728 1.068 22.005 1.00 90.25 282 ARG A CA 1
ATOM 2337 C C . ARG A 1 282 ? -7.151 0.688 22.415 1.00 90.25 282 ARG A C 1
ATOM 2339 O O . ARG A 1 282 ? -7.314 0.026 23.440 1.00 90.25 282 ARG A O 1
ATOM 2346 N N . ASP A 1 283 ? -8.154 1.073 21.634 1.00 88.62 283 ASP A N 1
ATOM 2347 C CA . ASP A 1 283 ? -9.549 0.703 21.873 1.00 88.62 283 ASP A CA 1
ATOM 2348 C C . ASP A 1 283 ? -9.736 -0.813 21.835 1.00 88.62 283 ASP A C 1
ATOM 2350 O O . ASP A 1 283 ? -10.351 -1.368 22.744 1.00 88.62 283 ASP A O 1
ATOM 2354 N N . LEU A 1 284 ? -9.123 -1.496 20.864 1.00 88.06 284 LEU A N 1
ATOM 2355 C CA . LEU A 1 284 ? -9.183 -2.956 20.761 1.00 88.06 284 LEU A CA 1
ATOM 2356 C C . LEU A 1 284 ? -8.531 -3.649 21.962 1.00 88.06 284 LEU A C 1
ATOM 2358 O O . LEU A 1 284 ? -9.153 -4.523 22.566 1.00 88.06 284 LEU A O 1
ATOM 2362 N N . GLN A 1 285 ? -7.330 -3.225 22.378 1.00 88.31 285 GLN A N 1
ATOM 2363 C CA . GLN A 1 285 ? -6.674 -3.835 23.552 1.00 88.31 285 GLN A CA 1
ATOM 2364 C C . GLN A 1 285 ? -7.466 -3.564 24.837 1.00 88.31 285 GLN A C 1
ATOM 2366 O O . GLN A 1 285 ? -7.596 -4.431 25.704 1.00 88.31 285 GLN A O 1
ATOM 2371 N N . ASN A 1 286 ? -8.011 -2.353 24.974 1.00 87.50 286 ASN A N 1
ATOM 2372 C CA . ASN A 1 286 ? -8.850 -2.004 26.113 1.00 87.50 286 ASN A CA 1
ATOM 2373 C C . ASN A 1 286 ? -10.141 -2.824 26.123 1.00 87.50 286 ASN A C 1
ATOM 2375 O O . ASN A 1 286 ? -10.548 -3.284 27.188 1.00 87.50 286 ASN A O 1
ATOM 2379 N N . SER A 1 287 ? -10.761 -3.030 24.962 1.00 86.62 287 SER A N 1
ATOM 2380 C CA . SER A 1 287 ? -11.952 -3.859 24.813 1.00 86.62 287 SER A CA 1
ATOM 2381 C C . SER A 1 287 ? -11.686 -5.296 25.250 1.00 86.62 287 SER A C 1
ATOM 2383 O O . SER A 1 287 ? -12.395 -5.811 26.111 1.00 86.62 287 SER A O 1
ATOM 2385 N N . GLU A 1 288 ? -10.625 -5.921 24.737 1.00 84.56 288 GLU A N 1
ATOM 2386 C CA . GLU A 1 288 ? -10.249 -7.292 25.101 1.00 84.56 288 GLU A CA 1
ATOM 2387 C C . GLU A 1 288 ? -10.023 -7.422 26.616 1.00 84.56 288 GLU A C 1
ATOM 2389 O O . GLU A 1 288 ? -10.572 -8.306 27.281 1.00 84.56 288 GLU A O 1
ATOM 2394 N N . ARG A 1 289 ? -9.274 -6.477 27.198 1.00 84.50 289 ARG A N 1
ATOM 2395 C CA . ARG A 1 289 ? -9.012 -6.442 28.640 1.00 84.50 289 ARG A CA 1
ATOM 2396 C C . ARG A 1 289 ? -10.297 -6.319 29.461 1.00 84.50 289 ARG A C 1
ATOM 2398 O O . ARG A 1 289 ? -10.400 -6.942 30.520 1.00 84.50 289 ARG A O 1
ATOM 2405 N N . ARG A 1 290 ? -11.264 -5.515 29.006 1.00 82.88 290 ARG A N 1
ATOM 2406 C CA . ARG A 1 290 ? -12.560 -5.334 29.681 1.00 82.88 290 ARG A CA 1
ATOM 2407 C C . ARG A 1 290 ? -13.391 -6.608 29.635 1.00 82.88 290 ARG A C 1
ATOM 2409 O O . ARG A 1 290 ? -13.863 -7.027 30.688 1.00 82.88 290 ARG A O 1
ATOM 2416 N N . ILE A 1 291 ? -13.521 -7.236 28.464 1.00 80.88 291 ILE A N 1
ATOM 2417 C CA . ILE A 1 291 ? -14.260 -8.498 28.307 1.00 80.88 291 ILE A CA 1
ATOM 2418 C C . ILE A 1 291 ? -13.667 -9.565 29.226 1.00 80.88 291 ILE A C 1
ATOM 2420 O O . ILE A 1 291 ? -14.402 -10.220 29.959 1.00 80.88 291 ILE A O 1
ATOM 2424 N N . ARG A 1 292 ? -12.334 -9.694 29.255 1.00 82.25 292 ARG A N 1
ATOM 2425 C CA . ARG A 1 292 ? -11.643 -10.665 30.112 1.00 82.25 292 ARG A CA 1
ATOM 2426 C C . ARG A 1 292 ? -11.946 -10.441 31.591 1.00 82.25 292 ARG A C 1
ATOM 2428 O O . ARG A 1 292 ? -12.330 -11.375 32.286 1.00 82.25 292 ARG A O 1
ATOM 2435 N N . LYS A 1 293 ? -11.834 -9.193 32.057 1.00 83.75 293 LYS A N 1
ATOM 2436 C CA . LYS A 1 293 ? -12.153 -8.826 33.442 1.00 83.75 293 LYS A CA 1
ATOM 2437 C C . LYS A 1 293 ? -13.622 -9.108 33.775 1.00 83.75 293 LYS A C 1
ATOM 2439 O O . LYS A 1 293 ? -13.924 -9.639 34.838 1.00 83.75 293 LYS A O 1
ATOM 2444 N N . TYR A 1 294 ? -14.531 -8.769 32.865 1.00 78.38 294 TYR A N 1
ATOM 2445 C CA . TYR A 1 294 ? -15.957 -9.016 33.044 1.00 78.38 294 TYR A CA 1
ATOM 2446 C C . TYR A 1 294 ? -16.260 -10.520 33.123 1.00 78.38 294 TYR A C 1
ATOM 2448 O O . TYR A 1 294 ? -16.986 -10.937 34.022 1.00 78.38 294 TYR A O 1
ATOM 2456 N N . ALA A 1 295 ? -15.657 -11.337 32.255 1.00 77.38 295 ALA A N 1
ATOM 2457 C CA . ALA A 1 295 ? -15.793 -12.793 32.273 1.00 77.38 295 ALA A CA 1
ATOM 2458 C C . ALA A 1 295 ? -15.254 -13.416 33.574 1.00 77.38 295 ALA A C 1
ATOM 2460 O O . ALA A 1 295 ? -15.878 -14.313 34.136 1.00 77.38 295 ALA A O 1
ATOM 2461 N N . GLU A 1 296 ? -14.127 -12.920 34.094 1.00 80.56 296 GLU A N 1
ATOM 2462 C CA . GLU A 1 296 ? -13.586 -13.342 35.394 1.00 80.56 296 GLU A CA 1
ATOM 2463 C C . GLU A 1 296 ? -14.549 -13.033 36.550 1.00 80.56 296 GLU A C 1
ATOM 2465 O O . GLU A 1 296 ? -14.776 -13.884 37.410 1.00 80.56 296 GLU A O 1
ATOM 2470 N N . GLU A 1 297 ? -15.140 -11.837 36.571 1.00 78.00 297 GLU A N 1
ATOM 2471 C CA . GLU A 1 297 ? -16.123 -11.449 37.589 1.00 78.00 297 GLU A CA 1
ATOM 2472 C C . GLU A 1 297 ? -17.406 -12.284 37.489 1.00 78.00 297 GLU A C 1
ATOM 2474 O O . GLU A 1 297 ? -17.937 -12.727 38.503 1.00 78.00 297 GLU A O 1
ATOM 2479 N N . LEU A 1 298 ? -17.869 -12.569 36.272 1.00 72.75 298 LEU A N 1
ATOM 2480 C CA . LEU A 1 298 ? -19.070 -13.369 36.048 1.00 72.75 298 LEU A CA 1
ATOM 2481 C C . LEU A 1 298 ? -18.868 -14.836 36.455 1.00 72.75 298 LEU A C 1
ATOM 2483 O O . LEU A 1 298 ? -19.770 -15.458 37.015 1.00 72.75 298 LEU A O 1
ATOM 2487 N N . ASN A 1 299 ? -17.668 -15.380 36.241 1.00 73.81 299 ASN A N 1
ATOM 2488 C CA . ASN A 1 299 ? -17.306 -16.711 36.726 1.00 73.81 299 ASN A CA 1
ATOM 2489 C C . ASN A 1 299 ? -17.243 -16.764 38.265 1.00 73.81 299 ASN A C 1
ATOM 2491 O O . ASN A 1 299 ? -17.721 -17.737 38.845 1.00 73.81 299 ASN A O 1
ATOM 2495 N N . ARG A 1 300 ? -16.756 -15.708 38.938 1.00 73.62 300 ARG A N 1
ATOM 2496 C CA . ARG A 1 300 ? -16.822 -15.607 40.413 1.00 73.62 300 ARG A CA 1
ATOM 2497 C C . ARG A 1 300 ? -18.259 -15.575 40.934 1.00 73.62 300 ARG A C 1
ATOM 2499 O O . ARG A 1 300 ? -18.552 -16.169 41.969 1.00 73.62 300 ARG A O 1
ATOM 2506 N N . ASP A 1 301 ? -19.163 -14.891 40.239 1.00 69.25 301 ASP A N 1
ATOM 2507 C CA . ASP A 1 301 ? -20.569 -14.803 40.648 1.00 69.25 301 ASP A CA 1
ATOM 2508 C C . ASP A 1 301 ? -21.321 -16.134 40.441 1.00 69.25 301 ASP A C 1
ATOM 2510 O O . ASP A 1 301 ? -22.194 -16.476 41.243 1.00 69.25 301 ASP A O 1
ATOM 2514 N N . LYS A 1 302 ? -20.946 -16.924 39.423 1.00 65.44 302 LYS A N 1
ATOM 2515 C CA . LYS A 1 302 ? -21.485 -18.275 39.165 1.00 65.44 302 LYS A CA 1
ATOM 2516 C C . LYS A 1 302 ? -21.059 -19.311 40.200 1.00 65.44 302 LYS A C 1
ATOM 2518 O O . LYS A 1 302 ? -21.887 -20.121 40.605 1.00 65.44 302 LYS A O 1
ATOM 2523 N N . GLU A 1 303 ? -19.818 -19.263 40.686 1.00 58.97 303 GLU A N 1
ATOM 2524 C CA . GLU A 1 303 ? -19.387 -20.116 41.809 1.00 58.97 303 GLU A CA 1
ATOM 2525 C C . GLU A 1 303 ? -20.227 -19.866 43.075 1.00 58.97 303 GLU A C 1
ATOM 2527 O O . GLU A 1 303 ? -20.443 -20.778 43.871 1.00 58.97 303 GLU A O 1
ATOM 2532 N N . ASN A 1 304 ? -20.772 -18.654 43.225 1.00 60.12 304 ASN A N 1
ATOM 2533 C CA . ASN A 1 304 ? -21.624 -18.270 44.349 1.00 60.12 304 ASN A CA 1
ATOM 2534 C C . ASN A 1 304 ? -23.130 -18.528 44.125 1.00 60.12 304 ASN A C 1
ATOM 2536 O O . ASN A 1 304 ? -23.900 -18.459 45.086 1.00 60.12 304 ASN A O 1
ATOM 2540 N N . LYS A 1 305 ? -23.582 -18.825 42.896 1.00 56.88 305 LYS A N 1
ATOM 2541 C CA . LYS A 1 305 ? -24.996 -19.081 42.565 1.00 56.88 305 LYS A CA 1
ATOM 2542 C C . LYS A 1 305 ? -25.137 -20.231 41.561 1.00 56.88 305 LYS A C 1
ATOM 2544 O O . LYS A 1 305 ? -25.009 -20.043 40.356 1.00 56.88 305 LYS A O 1
ATOM 2549 N N . PHE A 1 306 ? -25.504 -21.413 42.058 1.00 46.97 306 PHE A N 1
ATOM 2550 C CA . PHE A 1 306 ? -25.973 -22.534 41.234 1.00 46.97 306 PHE A CA 1
ATOM 2551 C C . PHE A 1 306 ? -27.392 -22.243 40.717 1.00 46.97 306 PHE A C 1
ATOM 2553 O O . PHE A 1 306 ? -28.385 -22.554 41.374 1.00 46.97 306 PHE A O 1
ATOM 2560 N N . SER A 1 307 ? -27.516 -21.612 39.551 1.00 51.53 307 SER A N 1
ATOM 2561 C CA . SER A 1 307 ? -28.776 -21.559 38.798 1.00 51.53 307 SER A CA 1
ATOM 2562 C C . SER A 1 307 ? -28.480 -21.439 37.303 1.00 51.53 307 SER A C 1
ATOM 2564 O O . SER A 1 307 ? -27.993 -20.409 36.845 1.00 51.53 307 SER A O 1
ATOM 2566 N N . ASN A 1 308 ? -28.771 -22.508 36.563 1.00 53.53 308 ASN A N 1
ATOM 2567 C CA . ASN A 1 308 ? -28.921 -22.485 35.110 1.00 53.53 308 ASN A CA 1
ATOM 2568 C C . ASN A 1 308 ? -30.344 -22.022 34.779 1.00 53.53 308 ASN A C 1
ATOM 2570 O O . ASN A 1 308 ? -31.253 -22.365 35.529 1.00 53.53 308 ASN A O 1
ATOM 2574 N N . ASP A 1 309 ? -30.498 -21.247 33.697 1.00 50.06 309 ASP A N 1
ATOM 2575 C CA . ASP A 1 309 ? -31.572 -21.385 32.684 1.00 50.06 309 ASP A CA 1
ATOM 2576 C C . ASP A 1 309 ? -31.624 -20.187 31.705 1.00 50.06 309 ASP A C 1
ATOM 2578 O O . ASP A 1 309 ? -32.692 -19.756 31.284 1.00 50.06 309 ASP A O 1
ATOM 2582 N N . ASN A 1 310 ? -30.469 -19.661 31.272 1.00 54.50 310 ASN A N 1
ATOM 2583 C CA . ASN A 1 310 ? -30.413 -18.783 30.096 1.00 54.50 310 ASN A CA 1
ATOM 2584 C C . ASN A 1 310 ? -29.683 -19.493 28.947 1.00 54.50 310 ASN A C 1
ATOM 2586 O O . ASN A 1 310 ? -28.537 -19.911 29.087 1.00 54.50 310 ASN A O 1
ATOM 2590 N N . ILE A 1 311 ? -30.366 -19.621 27.803 1.00 54.97 311 ILE A N 1
ATOM 2591 C CA . ILE A 1 311 ? -29.887 -20.287 26.573 1.00 54.97 311 ILE A CA 1
ATOM 2592 C C . ILE A 1 311 ? -28.690 -19.540 25.948 1.00 54.97 311 ILE A C 1
ATOM 2594 O O . ILE A 1 311 ? -27.871 -20.141 25.255 1.00 54.97 311 ILE A O 1
ATOM 2598 N N . LEU A 1 312 ? -28.563 -18.238 26.222 1.00 57.41 312 LEU A N 1
ATOM 2599 C CA . LEU A 1 312 ? -27.404 -17.414 25.891 1.00 57.41 312 LEU A CA 1
ATOM 2600 C C . LEU A 1 312 ? -26.896 -16.748 27.168 1.00 57.41 312 LEU A C 1
ATOM 2602 O O . LEU A 1 312 ? -27.574 -15.926 27.779 1.00 57.41 312 LEU A O 1
ATOM 2606 N N . ASP A 1 313 ? -25.698 -17.141 27.570 1.00 62.44 313 ASP A N 1
ATOM 2607 C CA . ASP A 1 313 ? -24.985 -16.577 28.705 1.00 62.44 313 ASP A CA 1
ATOM 2608 C C . ASP A 1 313 ? -24.093 -15.423 28.229 1.00 62.44 313 ASP A C 1
ATOM 2610 O O . ASP A 1 313 ? -23.618 -15.436 27.090 1.00 62.44 313 ASP A O 1
ATOM 2614 N N . VAL A 1 314 ? -23.808 -14.445 29.092 1.00 60.59 314 VAL A N 1
ATOM 2615 C CA . VAL A 1 314 ? -22.945 -13.305 28.725 1.00 60.59 314 VAL A CA 1
ATOM 2616 C C . VAL A 1 314 ? -21.533 -13.781 28.351 1.00 60.59 314 VAL A C 1
ATOM 2618 O O . VAL A 1 314 ? -20.859 -13.155 27.541 1.00 60.59 314 VAL A O 1
ATOM 2621 N N . ASN A 1 315 ? -21.120 -14.952 28.851 1.00 62.41 315 ASN A N 1
ATOM 2622 C CA . ASN A 1 315 ? -19.864 -15.613 28.482 1.00 62.41 315 ASN A CA 1
ATOM 2623 C C . ASN A 1 315 ? -19.773 -15.988 26.989 1.00 62.41 315 ASN A C 1
ATOM 2625 O O . ASN A 1 315 ? -18.669 -16.168 26.479 1.00 62.41 315 ASN A O 1
ATOM 2629 N N . ASN A 1 316 ? -20.904 -16.093 26.285 1.00 69.50 316 ASN A N 1
ATOM 2630 C CA . ASN A 1 316 ? -20.945 -16.408 24.856 1.00 69.50 316 ASN A CA 1
ATOM 2631 C C . ASN A 1 316 ? -21.033 -15.144 23.983 1.00 69.50 316 ASN A C 1
ATOM 2633 O O . ASN A 1 316 ? -21.059 -15.249 22.755 1.00 69.50 316 ASN A O 1
ATOM 2637 N N . MET A 1 317 ? -21.082 -13.957 24.596 1.00 69.94 317 MET A N 1
ATOM 2638 C CA . MET A 1 317 ? -21.048 -12.685 23.885 1.00 69.94 317 MET A CA 1
ATOM 2639 C C . MET A 1 317 ? -19.612 -12.200 23.731 1.00 69.94 317 MET A C 1
ATOM 2641 O O . MET A 1 317 ? -18.904 -11.984 24.711 1.00 69.94 317 MET A O 1
ATOM 2645 N N . ASN A 1 318 ? -19.200 -11.973 22.486 1.00 75.44 318 ASN A N 1
ATOM 2646 C CA . ASN A 1 318 ? -18.000 -11.203 22.196 1.00 75.44 318 ASN A CA 1
ATOM 2647 C C . ASN A 1 318 ? -18.424 -9.762 21.896 1.00 75.44 318 ASN A C 1
ATOM 2649 O O . ASN A 1 318 ? -19.089 -9.518 20.890 1.00 75.44 318 ASN A O 1
ATOM 2653 N N . VAL A 1 319 ? -18.090 -8.830 22.789 1.00 78.62 319 VAL A N 1
ATOM 2654 C CA . VAL A 1 319 ? -18.477 -7.417 22.677 1.00 78.62 319 VAL A CA 1
ATOM 2655 C C . VAL A 1 319 ? -17.235 -6.576 22.445 1.00 78.62 319 VAL A C 1
ATOM 2657 O O . VAL A 1 319 ? -16.413 -6.438 23.343 1.00 78.62 319 VAL A O 1
ATOM 2660 N N . ILE A 1 320 ? -17.116 -5.958 21.273 1.00 80.50 320 ILE A N 1
ATOM 2661 C CA . ILE A 1 320 ? -16.028 -5.018 20.998 1.00 80.50 320 ILE A CA 1
ATOM 2662 C C . ILE A 1 320 ? -16.506 -3.601 21.324 1.00 80.50 320 ILE A C 1
ATOM 2664 O O . ILE A 1 320 ? -17.471 -3.113 20.746 1.00 80.50 320 ILE A O 1
ATOM 2668 N N . THR A 1 321 ? -15.836 -2.934 22.261 1.00 82.06 321 THR A N 1
ATOM 2669 C CA . THR A 1 321 ? -16.074 -1.523 22.582 1.00 82.06 321 THR A CA 1
ATOM 2670 C C . THR A 1 321 ? -15.081 -0.651 21.826 1.00 82.06 321 THR A C 1
ATOM 2672 O O . THR A 1 321 ? -13.876 -0.782 22.047 1.00 82.06 321 THR A O 1
ATOM 2675 N N . ILE A 1 322 ? -15.579 0.260 20.998 1.00 84.38 322 ILE A N 1
ATOM 2676 C CA . ILE A 1 322 ? -14.766 1.168 20.180 1.00 84.38 322 ILE A CA 1
ATOM 2677 C C . ILE A 1 322 ? -15.129 2.631 20.447 1.00 84.38 322 ILE A C 1
ATOM 2679 O O . ILE A 1 322 ? -16.229 2.926 20.918 1.00 84.38 322 ILE A O 1
ATOM 2683 N N . SER A 1 323 ? -14.204 3.555 20.182 1.00 85.81 323 SER A N 1
ATOM 2684 C CA . SER A 1 323 ? -14.497 4.991 20.209 1.00 85.81 323 SER A CA 1
ATOM 2685 C C . SER A 1 323 ? -15.299 5.421 18.974 1.00 85.81 323 SER A C 1
ATOM 2687 O O . SER A 1 323 ? -15.123 4.890 17.886 1.00 85.81 323 SER A O 1
ATOM 2689 N N . LYS A 1 324 ? -16.189 6.406 19.127 1.00 81.94 324 LYS A N 1
ATOM 2690 C CA . LYS A 1 324 ? -17.063 6.864 18.033 1.00 81.94 324 LYS A CA 1
ATOM 2691 C C . LYS A 1 324 ? -16.342 7.730 16.993 1.00 81.94 324 LYS A C 1
ATOM 2693 O O . LYS A 1 324 ? -16.622 7.633 15.810 1.00 81.94 324 LYS A O 1
ATOM 2698 N N . GLU A 1 325 ? -15.425 8.591 17.426 1.00 83.94 325 GLU A N 1
ATOM 2699 C CA . GLU A 1 325 ? -14.810 9.608 16.555 1.00 83.94 325 GLU A CA 1
ATOM 2700 C C . GLU A 1 325 ? -13.765 9.033 15.582 1.00 83.94 325 GLU A C 1
ATOM 2702 O O . GLU A 1 325 ? -13.519 9.602 14.523 1.00 83.94 325 GLU A O 1
ATOM 2707 N N . TYR A 1 326 ? -13.156 7.895 15.926 1.00 84.81 326 TYR A N 1
ATOM 2708 C CA . TYR A 1 326 ? -12.014 7.343 15.191 1.00 84.81 326 TYR A CA 1
ATOM 2709 C C . TYR A 1 326 ? -12.385 6.215 14.225 1.00 84.81 326 TYR A C 1
ATOM 2711 O O . TYR A 1 326 ? -11.522 5.753 13.483 1.00 84.81 326 TYR A O 1
ATOM 2719 N N . TRP A 1 327 ? -13.638 5.761 14.224 1.00 85.62 327 TRP A N 1
ATOM 2720 C CA . TRP A 1 327 ? -14.095 4.633 13.419 1.00 85.62 327 TRP A CA 1
ATOM 2721 C C . TRP A 1 327 ? -15.147 5.114 12.418 1.00 85.62 327 TRP A C 1
ATOM 2723 O O . TRP A 1 327 ? -16.218 5.564 12.811 1.00 85.62 327 TRP A O 1
ATOM 2733 N N . ASP A 1 328 ? -14.845 5.005 11.122 1.00 77.25 328 ASP A N 1
ATOM 2734 C CA . ASP A 1 328 ? -15.772 5.357 10.037 1.00 77.25 328 ASP A CA 1
ATOM 2735 C C . ASP A 1 328 ? -16.816 4.237 9.856 1.00 77.25 328 ASP A C 1
ATOM 2737 O O . ASP A 1 328 ? -16.747 3.450 8.912 1.00 77.25 328 ASP A O 1
ATOM 2741 N N . ILE A 1 329 ? -17.743 4.111 10.807 1.00 73.12 329 ILE A N 1
ATOM 2742 C CA . ILE A 1 329 ? -18.848 3.145 10.764 1.00 73.12 329 ILE A CA 1
ATOM 2743 C C . ILE A 1 329 ? -20.157 3.936 10.698 1.00 73.12 329 ILE A C 1
ATOM 2745 O O . ILE A 1 329 ? -20.386 4.831 11.511 1.00 73.12 329 ILE A O 1
ATOM 2749 N N . GLU A 1 330 ? -21.002 3.635 9.710 1.00 68.75 330 GLU A N 1
ATOM 2750 C CA . GLU A 1 330 ? -22.311 4.279 9.561 1.00 68.75 330 GLU A CA 1
ATOM 2751 C C . GLU A 1 330 ? -23.254 3.841 10.696 1.00 68.75 330 GLU A C 1
ATOM 2753 O O . GLU A 1 330 ? -23.475 2.651 10.919 1.00 68.75 330 GLU A O 1
ATOM 2758 N N . GLU A 1 331 ? -23.803 4.810 11.436 1.00 62.91 331 GLU A N 1
ATOM 2759 C CA . GLU A 1 331 ? -24.740 4.579 12.542 1.00 62.91 331 GLU A CA 1
ATOM 2760 C C . GLU A 1 331 ? -26.173 4.364 12.023 1.00 62.91 331 GLU A C 1
ATOM 2762 O O . GLU A 1 331 ? -27.063 5.189 12.235 1.00 62.91 331 GLU A O 1
ATOM 2767 N N . ASP A 1 332 ? -26.441 3.225 11.387 1.00 58.75 332 ASP A N 1
ATOM 2768 C CA . ASP A 1 332 ? -27.813 2.839 11.008 1.00 58.75 332 ASP A CA 1
ATOM 2769 C C . ASP A 1 332 ? -28.621 2.240 12.185 1.00 58.75 332 ASP A C 1
ATOM 2771 O O . ASP A 1 332 ? -29.697 1.659 12.016 1.00 58.75 332 ASP A O 1
ATOM 2775 N N . ALA A 1 333 ? -28.156 2.446 13.423 1.00 56.47 333 ALA A N 1
ATOM 2776 C CA . ALA A 1 333 ? -28.754 1.933 14.658 1.00 56.47 333 ALA A CA 1
ATOM 2777 C C . ALA A 1 333 ? -30.194 2.422 14.924 1.00 56.47 333 ALA A C 1
ATOM 2779 O O . ALA A 1 333 ? -30.904 1.858 15.750 1.00 56.47 333 ALA A O 1
ATOM 2780 N N . SER A 1 334 ? -30.680 3.443 14.215 1.00 59.47 334 SER A N 1
ATOM 2781 C CA . SER A 1 334 ? -31.968 4.097 14.501 1.00 59.47 334 SER A CA 1
ATOM 2782 C C . SER A 1 334 ? -33.211 3.202 14.318 1.00 59.47 334 SER A C 1
ATOM 2784 O O . SER A 1 334 ? -34.306 3.601 14.719 1.00 59.47 334 SER A O 1
ATOM 2786 N N . GLN A 1 335 ? -33.089 2.010 13.716 1.00 62.69 335 GLN A N 1
ATOM 2787 C CA . GLN A 1 335 ? -34.227 1.111 13.450 1.00 62.69 335 GLN A CA 1
ATOM 2788 C C . GLN A 1 335 ? -34.059 -0.336 13.939 1.00 62.69 335 GLN A C 1
ATOM 2790 O O . GLN A 1 335 ? -35.005 -1.120 13.817 1.00 62.69 335 GLN A O 1
ATOM 2795 N N . PHE A 1 336 ? -32.912 -0.717 14.509 1.00 73.00 336 PHE A N 1
ATOM 2796 C CA . PHE A 1 336 ? -32.691 -2.105 14.914 1.00 73.00 336 PHE A CA 1
ATOM 2797 C C . PHE A 1 336 ? -33.213 -2.370 16.333 1.00 73.00 336 PHE A C 1
ATOM 2799 O O . PHE A 1 336 ? -32.839 -1.702 17.291 1.00 73.00 336 PHE A O 1
ATOM 2806 N N . LYS A 1 337 ? -34.093 -3.365 16.484 1.00 76.12 337 LYS A N 1
ATOM 2807 C CA . LYS A 1 337 ? -34.535 -3.862 17.796 1.00 76.12 337 LYS A CA 1
ATOM 2808 C C . LYS A 1 337 ? -33.897 -5.217 18.050 1.00 76.12 337 LYS A C 1
ATOM 2810 O O . LYS A 1 337 ? -34.058 -6.128 17.238 1.00 76.12 337 LYS A O 1
ATOM 2815 N N . PHE A 1 338 ? -33.209 -5.354 19.181 1.00 73.00 338 PHE A N 1
ATOM 2816 C CA . PHE A 1 338 ? -32.632 -6.632 19.576 1.00 73.00 338 PHE A CA 1
ATOM 2817 C C . PHE A 1 338 ? -33.725 -7.689 19.784 1.00 73.00 338 PHE A C 1
ATOM 2819 O O . PHE A 1 338 ? -34.802 -7.383 20.300 1.00 73.00 338 PHE A O 1
ATOM 2826 N N . PRO A 1 339 ? -33.459 -8.955 19.425 1.00 84.62 339 PRO A N 1
ATOM 2827 C CA . PRO A 1 339 ? -34.235 -10.067 19.944 1.00 84.62 339 PRO A CA 1
ATOM 2828 C C . PRO A 1 339 ? -34.151 -10.085 21.476 1.00 84.62 339 PRO A C 1
ATOM 2830 O O . PRO A 1 339 ? -33.066 -9.911 22.035 1.00 84.62 339 PRO A O 1
ATOM 2833 N N . TYR A 1 340 ? -35.270 -10.375 22.142 1.00 73.94 340 TYR A N 1
ATOM 2834 C CA . TYR A 1 340 ? -35.385 -10.401 23.609 1.00 73.94 340 TYR A CA 1
ATOM 2835 C C . TYR A 1 340 ? -34.278 -11.229 24.297 1.00 73.94 340 TYR A C 1
ATOM 2837 O O . TYR A 1 340 ? -33.763 -10.858 25.344 1.00 73.94 340 TYR A O 1
ATOM 2845 N N . THR A 1 341 ? -33.817 -12.305 23.652 1.00 75.19 341 THR A N 1
ATOM 2846 C CA . THR A 1 341 ? -32.749 -13.186 24.154 1.00 75.19 341 THR A CA 1
ATOM 2847 C C . THR A 1 341 ? -31.364 -12.535 24.241 1.00 75.19 341 THR A C 1
ATOM 2849 O O . THR A 1 341 ? -30.508 -13.027 24.969 1.00 75.19 341 THR A O 1
ATOM 2852 N N . VAL A 1 342 ? -31.106 -11.485 23.459 1.00 78.94 342 VAL A N 1
ATOM 2853 C CA . VAL A 1 342 ? -29.825 -10.751 23.419 1.00 78.94 342 VAL A CA 1
ATOM 2854 C C . VAL A 1 342 ? -29.924 -9.451 24.219 1.00 78.94 342 VAL A C 1
ATOM 2856 O O . VAL A 1 342 ? -28.930 -8.979 24.765 1.00 78.94 342 VAL A O 1
ATOM 2859 N N . GLU A 1 343 ? -31.129 -8.896 24.324 1.00 81.25 343 GLU A N 1
ATOM 2860 C CA . GLU A 1 343 ? -31.398 -7.639 25.016 1.00 81.25 343 GLU A CA 1
ATOM 2861 C C . GLU A 1 343 ? -31.080 -7.714 26.519 1.00 81.25 343 GLU A C 1
ATOM 2863 O O . GLU A 1 343 ? -30.396 -6.836 27.046 1.00 81.25 343 GLU A O 1
ATOM 2868 N N . ASP A 1 344 ? -31.493 -8.784 27.202 1.00 79.19 344 ASP A N 1
ATOM 2869 C CA . ASP A 1 344 ? -31.226 -8.986 28.634 1.00 79.19 344 ASP A CA 1
ATOM 2870 C C . ASP A 1 344 ? -29.719 -9.029 28.983 1.00 79.19 344 ASP A C 1
ATOM 2872 O O . ASP A 1 344 ? -29.267 -8.238 29.826 1.00 79.19 344 ASP A O 1
ATOM 2876 N N . PRO A 1 345 ? -28.899 -9.899 28.354 1.00 77.69 345 PRO A N 1
ATOM 2877 C CA . PRO A 1 345 ? -27.457 -9.934 28.601 1.00 77.69 345 PRO A CA 1
ATOM 2878 C C . PRO A 1 345 ? -26.737 -8.649 28.160 1.00 77.69 345 PRO A C 1
ATOM 2880 O O . PRO A 1 345 ? -25.831 -8.199 28.868 1.00 77.69 345 PRO A O 1
ATOM 2883 N N . PHE A 1 346 ? -27.163 -8.001 27.069 1.00 80.94 346 PHE A N 1
ATOM 2884 C CA . PHE A 1 346 ? -26.603 -6.711 26.652 1.00 80.94 346 PHE A CA 1
ATOM 2885 C C . PHE A 1 346 ? -26.874 -5.609 27.683 1.00 80.94 346 PHE A C 1
ATOM 2887 O O . PHE A 1 346 ? -25.953 -4.907 28.094 1.00 80.94 346 PHE A O 1
ATOM 2894 N N . ASN A 1 347 ? -28.111 -5.491 28.172 1.00 82.12 347 ASN A N 1
ATOM 2895 C CA . ASN A 1 347 ? -28.482 -4.504 29.187 1.00 82.12 347 ASN A CA 1
ATOM 2896 C C . ASN A 1 347 ? -27.749 -4.734 30.517 1.00 82.12 347 ASN A C 1
ATOM 2898 O O . ASN A 1 347 ? -27.387 -3.775 31.203 1.00 82.12 347 ASN A O 1
ATOM 2902 N N . SER A 1 348 ? -27.509 -5.996 30.884 1.00 80.06 348 SER A N 1
ATOM 2903 C CA . SER A 1 348 ? -26.688 -6.350 32.048 1.00 80.06 348 SER A CA 1
ATOM 2904 C C . SER A 1 348 ? -25.244 -5.864 31.891 1.00 80.06 348 SER A C 1
ATOM 2906 O O . SER A 1 348 ? -24.701 -5.208 32.786 1.00 80.06 348 SER A O 1
ATOM 2908 N N . TYR A 1 349 ? -24.638 -6.121 30.728 1.00 79.81 349 TYR A N 1
ATOM 2909 C CA . TYR A 1 349 ? -23.302 -5.630 30.404 1.00 79.81 349 TYR A CA 1
ATOM 2910 C C . TYR A 1 349 ? -23.247 -4.094 30.377 1.00 79.81 349 TYR A C 1
ATOM 2912 O O . TYR A 1 349 ? -22.352 -3.503 30.982 1.00 79.81 349 TYR A O 1
ATOM 2920 N N . ALA A 1 350 ? -24.231 -3.439 29.755 1.00 81.50 350 ALA A N 1
ATOM 2921 C CA . ALA A 1 350 ? -24.290 -1.986 29.628 1.00 81.50 350 ALA A CA 1
ATOM 2922 C C . ALA A 1 350 ? -24.347 -1.282 30.992 1.00 81.50 350 ALA A C 1
ATOM 2924 O O . ALA A 1 350 ? -23.579 -0.353 31.238 1.00 81.50 350 ALA A O 1
ATOM 2925 N N . LYS A 1 351 ? -25.180 -1.773 31.920 1.00 82.06 351 LYS A N 1
ATOM 2926 C CA . LYS A 1 351 ? -25.235 -1.254 33.299 1.00 82.06 351 LYS A CA 1
ATOM 2927 C C . LYS A 1 351 ? -23.875 -1.350 33.984 1.00 82.06 351 LYS A C 1
ATOM 2929 O O . LYS A 1 351 ? -23.356 -0.353 34.484 1.00 82.06 351 LYS A O 1
ATOM 2934 N N . LYS A 1 352 ? -23.245 -2.521 33.927 1.00 78.12 352 LYS A N 1
ATOM 2935 C CA . LYS A 1 352 ? -21.937 -2.749 34.550 1.00 78.12 352 LYS A CA 1
ATOM 2936 C C . LYS A 1 352 ? -20.827 -1.903 33.916 1.00 78.12 352 LYS A C 1
ATOM 2938 O O . LYS A 1 352 ? -19.927 -1.432 34.609 1.00 78.12 352 LYS A O 1
ATOM 2943 N N . TYR A 1 353 ? -20.911 -1.642 32.614 1.00 78.00 353 TYR A N 1
ATOM 2944 C CA . TYR A 1 353 ? -20.010 -0.709 31.948 1.00 78.00 353 TYR A CA 1
ATOM 2945 C C . TYR A 1 353 ? -20.192 0.726 32.460 1.00 78.00 353 TYR A C 1
ATOM 2947 O O . TYR A 1 353 ? -19.199 1.365 32.801 1.00 78.00 353 TYR A O 1
ATOM 2955 N N . THR A 1 354 ? -21.431 1.215 32.586 1.00 81.12 354 THR A N 1
ATOM 2956 C CA . THR A 1 354 ? -21.704 2.565 33.119 1.00 81.12 354 THR A CA 1
ATOM 2957 C C . THR A 1 354 ? -21.271 2.728 34.581 1.00 81.12 354 THR A C 1
ATOM 2959 O O . THR A 1 354 ? -20.797 3.793 34.973 1.00 81.12 354 THR A O 1
ATOM 2962 N N . GLU A 1 355 ? -21.347 1.663 35.387 1.00 80.19 355 GLU A N 1
ATOM 2963 C CA . GLU A 1 355 ? -20.853 1.660 36.771 1.00 80.19 355 GLU A CA 1
ATOM 2964 C C . GLU A 1 355 ? -19.328 1.834 36.842 1.00 80.19 355 GLU A C 1
ATOM 2966 O O . GLU A 1 355 ? -18.816 2.587 37.677 1.00 80.19 355 GLU A O 1
ATOM 2971 N N . LEU A 1 356 ? -18.596 1.164 35.948 1.00 73.31 356 LEU A N 1
ATOM 2972 C CA . LEU A 1 356 ? -17.140 1.270 35.845 1.00 73.31 356 LEU A CA 1
ATOM 2973 C C . LEU A 1 356 ? -16.699 2.587 35.187 1.00 73.31 356 LEU A C 1
ATOM 2975 O O . LEU A 1 356 ? -15.662 3.146 35.553 1.00 73.31 356 LEU A O 1
ATOM 2979 N N . HIS A 1 357 ? -17.491 3.098 34.244 1.00 67.88 357 HIS A N 1
ATOM 2980 C CA . HIS A 1 357 ? -17.206 4.283 33.443 1.00 67.88 357 HIS A CA 1
ATOM 2981 C C . HIS A 1 357 ? -18.322 5.323 33.603 1.00 67.88 357 HIS A C 1
ATOM 2983 O O . HIS A 1 357 ? -19.178 5.489 32.739 1.00 67.88 357 HIS A O 1
ATOM 2989 N N . LYS A 1 358 ? -18.259 6.079 34.707 1.00 61.31 358 LYS A N 1
ATOM 2990 C CA . LYS A 1 358 ? -19.270 7.059 35.165 1.00 61.31 358 LYS A CA 1
ATOM 2991 C C . LYS A 1 358 ? -19.645 8.188 34.179 1.00 61.31 358 LYS A C 1
ATOM 2993 O O . LYS A 1 358 ? -20.494 9.004 34.514 1.00 61.31 358 LYS A O 1
ATOM 2998 N N . LEU A 1 359 ? -18.993 8.288 33.021 1.00 59.56 359 LEU A N 1
ATOM 2999 C CA . LEU A 1 359 ? -19.144 9.373 32.038 1.00 59.56 359 LEU A CA 1
ATOM 3000 C C . LEU A 1 359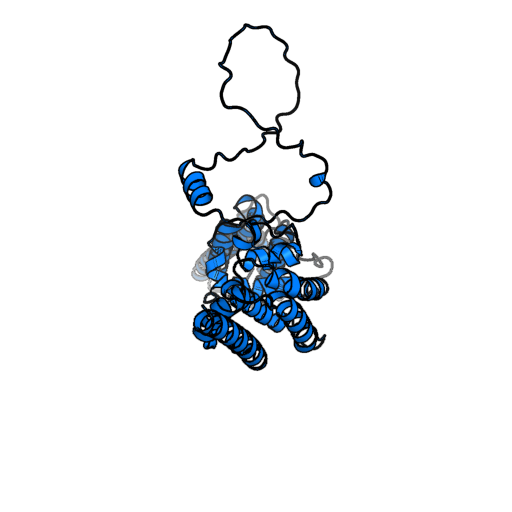 ? -19.362 8.852 30.605 1.00 59.56 359 LEU A C 1
ATOM 3002 O O . LEU A 1 359 ? -19.198 9.607 29.651 1.00 59.56 359 LEU A O 1
ATOM 3006 N N . SER A 1 360 ? -19.658 7.563 30.427 1.00 65.25 360 SER A N 1
ATOM 3007 C CA . SER A 1 360 ? -19.710 6.938 29.103 1.00 65.25 360 SER A CA 1
ATOM 3008 C C . SER A 1 360 ? -20.993 6.137 28.924 1.00 65.25 360 SER A C 1
ATOM 3010 O O . SER A 1 360 ? -21.231 5.182 29.660 1.00 65.25 360 SER A O 1
ATOM 3012 N N . GLU A 1 361 ? -21.789 6.503 27.923 1.00 67.00 361 GLU A N 1
ATOM 3013 C CA . GLU A 1 361 ? -22.946 5.726 27.479 1.00 67.00 361 GLU A CA 1
ATOM 3014 C C . GLU A 1 361 ? -22.531 4.780 26.345 1.00 67.00 361 GLU A C 1
ATOM 3016 O O . GLU A 1 361 ? -21.705 5.123 25.497 1.00 67.00 361 GLU A O 1
ATOM 3021 N N . LEU A 1 362 ? -23.065 3.557 26.365 1.00 69.88 362 LEU A N 1
ATOM 3022 C CA . LEU A 1 362 ? -22.849 2.568 25.312 1.00 69.88 362 LEU A CA 1
ATOM 3023 C C . LEU A 1 362 ? -23.961 2.684 24.276 1.00 69.88 362 LEU A C 1
ATOM 3025 O O . LEU A 1 362 ? -25.138 2.543 24.603 1.00 69.88 362 LEU A O 1
ATOM 3029 N N . HIS A 1 363 ? -23.560 2.855 23.024 1.00 69.00 363 HIS A N 1
ATOM 3030 C CA . HIS A 1 363 ? -24.433 2.711 21.869 1.00 69.00 363 HIS A CA 1
ATOM 3031 C C . HIS A 1 363 ? -24.020 1.459 21.097 1.00 69.00 363 HIS A C 1
ATOM 3033 O O . HIS A 1 363 ? -22.838 1.113 21.056 1.00 69.00 363 HIS A O 1
ATOM 3039 N N . TYR A 1 364 ? -25.000 0.754 20.539 1.00 68.75 364 TYR A N 1
ATOM 3040 C CA . TYR A 1 364 ? -24.742 -0.367 19.644 1.00 68.75 364 TYR A CA 1
ATOM 3041 C C . TYR A 1 364 ? -24.537 0.140 18.215 1.00 68.75 364 TYR A C 1
ATOM 3043 O O . TYR A 1 364 ? -25.038 1.208 17.856 1.00 68.75 364 TYR A O 1
ATOM 3051 N N . LEU A 1 365 ? -23.795 -0.646 17.440 1.00 60.56 365 LEU A N 1
ATOM 3052 C CA . LEU A 1 365 ? -23.571 -0.470 16.009 1.00 60.56 365 LEU A CA 1
ATOM 3053 C C . LEU A 1 365 ? -24.319 -1.551 15.239 1.00 60.56 365 LEU A C 1
ATOM 3055 O O . LEU A 1 365 ? -24.352 -2.699 15.748 1.00 60.56 365 LEU A O 1
#

Radius of gyration: 30.14 Å; chains: 1; bounding box: 81×74×83 Å

InterPro domains:
  IPR016158 Cullin homology domain [PS50069] (222-365)
  IPR036317 Cullin homology domain superfamily [SSF75632] (218-358)
  IPR044554 Anaphase-promoting complex subunit 2 [PTHR45957] (3-362)
  IPR057975 Anaphase-promoting complex subunit 2, TPR repeats [PF25773] (4-112)

Sequence (365 aa):
MILDQWKLKLENYLNDRFARMRYSKLFDLKNMDKYKHSLTDLKKVLAKTDILQEFSYKLKEDLCQSILIPGVPTTTIIKQYIKTIRVLRILDPSAACLEIVSEPIKEYLRRRKDTLKCIIDIVINQEDSELYKELGQQYVKIPLKTEEEEAKKPAPHLRNPHLKKETKDKNNDMNILSEEKDDYYYISSDEDEEAARNWKPAPINAKMNRYISTKFLKSDIISTLVNIYGSQKQFLTEYRNMLSERVLNSRDFNLDNERQNKELLEMRFGKASVGDLEVMIRDLQNSERRIRKYAEELNRDKENKFSNDNILDVNNMNVITISKEYWDIEEDASQFKFPYTVEDPFNSYAKKYTELHKLSELHYL

Secondary structure (DSSP, 8-state):
-HHHHHHHHHHHHHHHHHHHHHHHHHT-TTSGGGGHHHHHHHHHHHTT-TTHHHHHHHHHHHHHHHH--TTS-HHHHHHHHHHHHHHHHHH-TT-HHHHHHHHHHHHHHHH-TTHHHHHHHHHHS-TT-HHHHHTTSPP--PPP--TTGGGG--------S---------------------------HHHHHHHHHT--PPPGGGGG-TT--HHHHT--HHHHHHHHHT-HHHHHHHHHHHHHHHHHH-SS--HHHHHHHHHHHHHHH-HHHHHHHHHHHHHHHHHHHHHHHHHHHHHHHHHT------SS-GGG-------SSS-----GGGG----HHHHHHHHHHHHHHHHH-TT------

Organism: Euplotes crassus (NCBI:txid5936)

pLDDT: mean 70.59, std 17.22, range [29.83, 92.69]